Protein AF-0000000076335565 (afdb_homodimer)

Organism: NCBI:txid8663

Structure (mm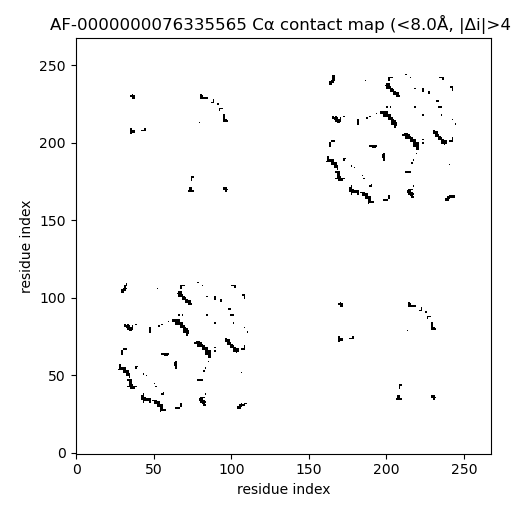CIF, N/CA/C/O backbone):
data_AF-0000000076335565-model_v1
#
loop_
_entity.id
_entity.type
_entity.pdbx_description
1 polymer 'Ly6/PLAUR domain-containing protein 1-like'
#
loop_
_atom_site.group_PDB
_atom_site.id
_atom_site.type_symbol
_atom_site.label_atom_id
_atom_site.label_alt_id
_atom_site.label_comp_id
_atom_site.label_asym_id
_atom_site.label_entity_id
_atom_site.label_seq_id
_atom_site.pdbx_PDB_ins_code
_atom_site.Cartn_x
_atom_site.Cartn_y
_atom_site.Cartn_z
_atom_site.occupancy
_atom_site.B_iso_or_equiv
_atom_site.auth_seq_id
_atom_site.auth_comp_id
_atom_site.auth_asym_id
_atom_site.auth_atom_id
_atom_site.pdbx_PDB_model_num
ATOM 1 N N . MET A 1 1 ? 39.094 -92.75 -13.547 1 29.33 1 MET A N 1
ATOM 2 C CA . MET A 1 1 ? 38.969 -91.438 -14.188 1 29.33 1 MET A CA 1
ATOM 3 C C . MET A 1 1 ? 38 -90.5 -13.422 1 29.33 1 MET A C 1
ATOM 5 O O . MET A 1 1 ? 36.938 -91 -12.969 1 29.33 1 MET A O 1
ATOM 9 N N . ALA A 1 2 ? 38.562 -89.375 -12.836 1 36.38 2 ALA A N 1
ATOM 10 C CA . ALA A 1 2 ? 38.375 -88.312 -11.836 1 36.38 2 ALA A CA 1
ATOM 11 C C . ALA A 1 2 ? 37.375 -87.312 -12.305 1 36.38 2 ALA A C 1
ATOM 13 O O . ALA A 1 2 ? 37.312 -86.188 -11.734 1 36.38 2 ALA A O 1
ATOM 14 N N . GLY A 1 3 ? 36.344 -87.688 -12.992 1 32.81 3 GLY A N 1
ATOM 15 C CA . GLY A 1 3 ? 35.656 -86.562 -13.602 1 32.81 3 GLY A CA 1
ATOM 16 C C . GLY A 1 3 ? 35.094 -85.562 -12.578 1 32.81 3 GLY A C 1
ATOM 17 O O . GLY A 1 3 ? 34.469 -85.938 -11.602 1 32.81 3 GLY A O 1
ATOM 18 N N . LEU A 1 4 ? 35.75 -84.375 -12.484 1 38.28 4 LEU A N 1
ATOM 19 C CA . LEU A 1 4 ? 35.625 -83.125 -11.695 1 38.28 4 LEU A CA 1
ATOM 20 C C . LEU A 1 4 ? 34.281 -82.5 -11.875 1 38.28 4 LEU A C 1
ATOM 22 O O . LEU A 1 4 ? 33.75 -82.438 -12.992 1 38.28 4 LEU A O 1
ATOM 26 N N . GLY A 1 5 ? 33.344 -82.438 -10.82 1 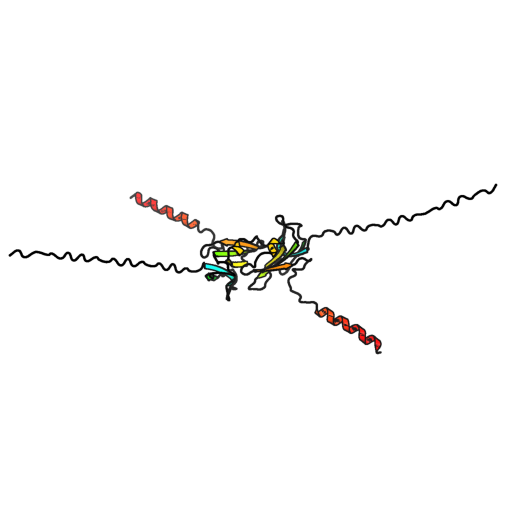33.94 5 GLY A N 1
ATOM 27 C CA . GLY A 1 5 ? 32.031 -81.938 -10.445 1 33.94 5 GLY A CA 1
ATOM 28 C C . GLY A 1 5 ? 31.906 -80.438 -10.508 1 33.94 5 GLY A C 1
ATOM 29 O O . GLY A 1 5 ? 32.188 -79.75 -9.516 1 33.94 5 GLY A O 1
ATOM 30 N N . VAL A 1 6 ? 32.375 -79.688 -11.586 1 36.19 6 VAL A N 1
ATOM 31 C CA . VAL A 1 6 ? 32.375 -78.25 -11.461 1 36.19 6 VAL A CA 1
ATOM 32 C C . VAL A 1 6 ? 30.969 -77.688 -11.312 1 36.19 6 VAL A C 1
ATOM 34 O O . VAL A 1 6 ? 30.156 -77.812 -12.242 1 36.19 6 VAL A O 1
ATOM 37 N N . THR A 1 7 ? 30.266 -77.812 -10.188 1 40.75 7 THR A N 1
ATOM 38 C CA . THR A 1 7 ? 28.938 -77.25 -9.953 1 40.75 7 THR A CA 1
ATOM 39 C C . THR A 1 7 ? 28.953 -75.75 -10.094 1 40.75 7 THR A C 1
ATOM 41 O O . THR A 1 7 ? 29.766 -75.062 -9.461 1 40.75 7 THR A O 1
ATOM 44 N N . GLY A 1 8 ? 28.797 -75.188 -11.328 1 34.78 8 GLY A N 1
ATOM 45 C CA . GLY A 1 8 ? 28.719 -73.75 -11.656 1 34.78 8 GLY A CA 1
ATOM 46 C C . GLY A 1 8 ? 27.641 -73 -10.883 1 34.78 8 GLY A C 1
ATOM 47 O O . GLY A 1 8 ? 26.516 -73.5 -10.75 1 34.78 8 GLY A O 1
ATOM 48 N N . PHE A 1 9 ? 27.938 -72.25 -9.742 1 38.25 9 PHE A N 1
ATOM 49 C CA . PHE A 1 9 ? 27.156 -71.375 -8.883 1 38.25 9 PHE A CA 1
ATOM 50 C C . PHE A 1 9 ? 26.5 -70.25 -9.703 1 38.25 9 PHE A C 1
ATOM 52 O O . PHE A 1 9 ? 27.188 -69.438 -10.312 1 38.25 9 PHE A O 1
ATOM 59 N N . ALA A 1 10 ? 25.391 -70.5 -10.469 1 40.72 10 ALA A N 1
ATOM 60 C CA . ALA A 1 10 ? 24.641 -69.438 -11.141 1 40.72 10 ALA A CA 1
ATOM 61 C C . ALA A 1 10 ? 24.141 -68.375 -10.141 1 40.72 10 ALA A C 1
ATOM 63 O O . ALA A 1 10 ? 23.281 -68.688 -9.305 1 40.72 10 ALA A O 1
ATOM 64 N N . ALA A 1 11 ? 25 -67.562 -9.484 1 44.75 11 ALA A N 1
ATOM 65 C CA . ALA A 1 11 ? 24.562 -66.438 -8.648 1 44.75 11 ALA A CA 1
ATOM 66 C C . ALA A 1 11 ? 23.641 -65.5 -9.422 1 44.75 11 ALA A C 1
ATOM 68 O O . ALA A 1 11 ? 24.062 -64.875 -10.414 1 44.75 11 ALA A O 1
ATOM 69 N N . GLY A 1 12 ? 22.422 -65.875 -9.781 1 44.91 12 GLY A N 1
ATOM 70 C CA . GLY A 1 12 ? 21.469 -64.938 -10.344 1 44.91 12 GLY A CA 1
ATOM 71 C C . GLY A 1 12 ? 21.359 -63.656 -9.539 1 44.91 12 GLY A C 1
ATOM 72 O O . GLY A 1 12 ? 20.922 -63.656 -8.391 1 44.91 12 GLY A O 1
ATOM 73 N N . GLY A 1 13 ? 22.453 -62.812 -9.523 1 40.75 13 GLY A N 1
ATOM 74 C CA . GLY A 1 13 ? 22.312 -61.5 -8.883 1 40.75 13 GLY A CA 1
ATOM 75 C C . GLY A 1 13 ? 21.109 -60.719 -9.367 1 40.75 13 GLY A C 1
ATOM 76 O O . GLY A 1 13 ? 20.938 -60.531 -10.57 1 40.75 13 GLY A O 1
ATOM 77 N N . THR A 1 14 ? 19.891 -60.969 -8.828 1 51.44 14 THR A N 1
ATOM 78 C CA . THR A 1 14 ? 18.766 -60.062 -9.039 1 51.44 14 THR A CA 1
ATOM 79 C C . THR A 1 14 ? 19.188 -58.594 -8.836 1 51.44 14 THR A C 1
ATOM 81 O O . THR A 1 14 ? 19.641 -58.219 -7.754 1 51.44 14 THR A O 1
ATOM 84 N N . LEU A 1 15 ? 19.875 -58.031 -9.852 1 48.69 15 LEU A N 1
ATOM 85 C CA . LEU A 1 15 ? 20.016 -56.594 -9.875 1 48.69 15 LEU A CA 1
ATOM 86 C C . LEU A 1 15 ? 18.688 -55.906 -9.57 1 48.69 15 LEU A C 1
ATOM 88 O O . LEU A 1 15 ? 17.734 -56.031 -10.328 1 48.69 15 LEU A O 1
ATOM 92 N N . ARG A 1 16 ? 18.328 -55.844 -8.266 1 49.41 16 ARG A N 1
ATOM 93 C CA . ARG A 1 16 ? 17.25 -54.938 -7.867 1 49.41 16 ARG A CA 1
ATOM 94 C C . ARG A 1 16 ? 17.438 -53.562 -8.453 1 49.41 16 ARG A C 1
ATOM 96 O O . ARG A 1 16 ? 18.453 -52.906 -8.164 1 49.41 16 ARG A O 1
ATOM 103 N N . LEU A 1 17 ? 17.031 -53.406 -9.734 1 49.5 17 LEU A N 1
ATOM 104 C CA . LEU A 1 17 ? 16.891 -52.031 -10.227 1 49.5 17 LEU A CA 1
ATOM 105 C C . LEU A 1 17 ? 16.188 -51.156 -9.203 1 49.5 17 LEU A C 1
ATOM 107 O O . LEU A 1 17 ? 15.047 -51.438 -8.82 1 49.5 17 LEU A O 1
ATOM 111 N N . LEU A 1 18 ? 16.891 -50.688 -8.195 1 47.44 18 LEU A N 1
ATOM 112 C CA . LEU A 1 18 ? 16.359 -49.562 -7.414 1 47.44 18 LEU A CA 1
ATOM 113 C C . LEU A 1 18 ? 15.797 -48.5 -8.328 1 47.44 18 LEU A C 1
ATOM 115 O O . LEU A 1 18 ? 16.516 -47.938 -9.164 1 47.44 18 LEU A O 1
ATOM 119 N N . THR A 1 19 ? 14.562 -48.656 -8.883 1 50.75 19 THR A N 1
ATOM 120 C CA . THR A 1 19 ? 13.859 -47.531 -9.469 1 50.75 19 THR A CA 1
ATOM 121 C C . THR A 1 19 ? 14 -46.281 -8.586 1 50.75 19 THR A C 1
ATOM 123 O O . THR A 1 19 ? 13.523 -46.281 -7.449 1 50.75 19 THR A O 1
ATOM 126 N N . GLY A 1 20 ? 15.141 -45.656 -8.539 1 48.94 20 GLY A N 1
ATOM 127 C CA . GLY A 1 20 ? 15.164 -44.312 -8.008 1 48.94 20 GLY A CA 1
ATOM 128 C C . GLY A 1 20 ? 13.969 -43.469 -8.438 1 48.94 20 GLY A C 1
ATOM 129 O O . GLY A 1 20 ? 13.82 -43.156 -9.617 1 48.94 20 GLY A O 1
ATOM 130 N N . SER A 1 21 ? 12.773 -43.625 -7.918 1 49.88 21 SER A N 1
ATOM 131 C CA . SER A 1 21 ? 11.719 -42.656 -8.109 1 49.88 21 SER A CA 1
ATOM 132 C C . SER A 1 21 ? 12.258 -41.219 -7.961 1 49.88 21 SER A C 1
ATOM 134 O O . SER A 1 21 ? 12.68 -40.812 -6.871 1 49.88 21 SER A O 1
ATOM 136 N N . PHE A 1 22 ? 13.055 -40.719 -8.938 1 46.41 22 PHE A N 1
ATOM 137 C CA . PHE A 1 22 ? 13.281 -39.281 -8.961 1 46.41 22 PHE A CA 1
ATOM 138 C C . PHE A 1 22 ? 11.992 -38.531 -8.695 1 46.41 22 PHE A C 1
ATOM 140 O O . PHE A 1 22 ? 11.07 -38.562 -9.516 1 46.41 22 PHE A O 1
ATOM 147 N N . LEU A 1 23 ? 11.477 -38.562 -7.438 1 49.91 23 LEU A N 1
ATOM 148 C CA . LEU A 1 23 ? 10.469 -37.562 -7.094 1 49.91 23 LEU A CA 1
ATOM 149 C C . LEU A 1 23 ? 10.797 -36.219 -7.75 1 49.91 23 LEU A C 1
ATOM 151 O O . LEU A 1 23 ? 11.758 -35.562 -7.359 1 49.91 23 LEU A O 1
ATOM 155 N N . LEU A 1 24 ? 10.766 -36.156 -9.047 1 46.56 24 LEU A N 1
ATOM 156 C CA . LEU A 1 24 ? 10.734 -34.812 -9.625 1 46.56 24 LEU A CA 1
ATOM 157 C C . LEU A 1 24 ? 9.914 -33.875 -8.758 1 46.56 24 LEU A C 1
ATOM 159 O O . LEU A 1 24 ? 8.695 -34 -8.68 1 46.56 24 LEU A O 1
ATOM 163 N N . ALA A 1 25 ? 10.383 -33.594 -7.523 1 47.69 25 ALA A N 1
ATOM 164 C CA . ALA A 1 25 ? 9.812 -32.375 -6.91 1 47.69 25 ALA A CA 1
ATOM 165 C C . ALA A 1 25 ? 9.477 -31.328 -7.969 1 47.69 25 ALA A C 1
ATOM 167 O O . ALA A 1 25 ? 10.375 -30.797 -8.617 1 47.69 25 ALA A O 1
ATOM 168 N N . THR A 1 26 ? 8.516 -31.516 -8.75 1 50.06 26 THR A N 1
ATOM 169 C CA . THR A 1 26 ? 8 -30.422 -9.578 1 50.06 26 THR A CA 1
ATOM 170 C C . THR A 1 26 ? 8.109 -29.094 -8.859 1 50.06 26 THR A C 1
ATOM 172 O O . THR A 1 26 ? 7.586 -28.922 -7.75 1 50.06 26 THR A O 1
ATOM 175 N N . THR A 1 27 ? 9.258 -28.516 -8.789 1 56.91 27 THR A N 1
ATOM 176 C CA . THR A 1 27 ? 9.555 -27.188 -8.258 1 56.91 27 THR A CA 1
ATOM 177 C C . THR A 1 27 ? 8.391 -26.234 -8.516 1 56.91 27 THR A C 1
ATOM 179 O O . THR A 1 27 ? 8.344 -25.562 -9.555 1 56.91 27 THR A O 1
ATOM 182 N N . SER A 1 28 ? 7.152 -26.594 -8.18 1 75 28 SER A N 1
ATOM 183 C CA . SER A 1 28 ? 6 -25.75 -8.43 1 75 28 SER A CA 1
ATOM 184 C C . SER A 1 28 ? 6.129 -24.406 -7.695 1 75 28 SER A C 1
ATOM 186 O O . SER A 1 28 ? 6.66 -24.359 -6.586 1 75 28 SER A O 1
ATOM 188 N N . GLY A 1 29 ? 6.234 -23.203 -8.367 1 88.69 29 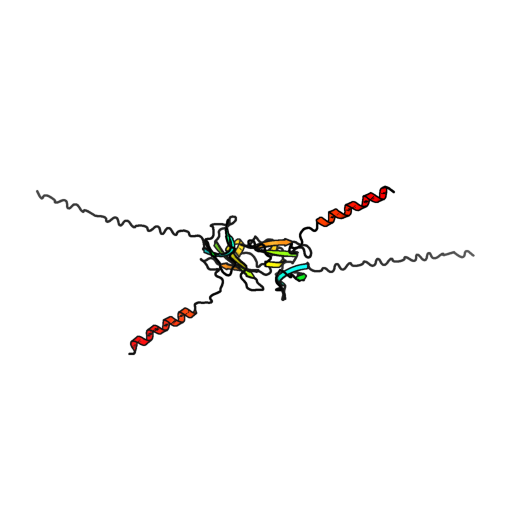GLY A N 1
ATOM 189 C CA . GLY A 1 29 ? 6.277 -21.875 -7.781 1 88.69 29 GLY A CA 1
ATOM 190 C C . GLY A 1 29 ? 5.289 -21.688 -6.641 1 88.69 29 GLY A C 1
ATOM 191 O O . GLY A 1 29 ? 4.316 -22.438 -6.531 1 88.69 29 GLY A O 1
ATOM 192 N N . LEU A 1 30 ? 5.641 -20.953 -5.703 1 94.75 30 LEU A N 1
ATOM 193 C CA . LEU A 1 30 ? 4.77 -20.609 -4.586 1 94.75 30 LEU A CA 1
ATOM 194 C C . LEU A 1 30 ? 3.389 -20.188 -5.086 1 94.75 30 LEU A C 1
ATOM 196 O O . LEU A 1 30 ? 3.275 -19.453 -6.066 1 94.75 30 LEU A O 1
ATOM 200 N N . GLN A 1 31 ? 2.34 -20.781 -4.418 1 96.38 31 GLN A N 1
ATOM 201 C CA . GLN A 1 31 ? 0.979 -20.375 -4.762 1 96.38 31 GLN A CA 1
ATOM 202 C C . GLN A 1 31 ? 0.424 -19.391 -3.744 1 96.38 31 GLN A C 1
ATOM 204 O O . GLN A 1 31 ? 0.562 -19.578 -2.535 1 96.38 31 GLN A O 1
ATOM 209 N N . CYS A 1 32 ? -0.203 -18.344 -4.211 1 96.56 32 CYS A N 1
ATOM 210 C CA . CYS A 1 32 ? -0.781 -17.312 -3.354 1 96.56 32 CYS A CA 1
ATOM 211 C C . CYS A 1 32 ? -2.18 -16.938 -3.824 1 96.56 32 CYS A C 1
ATOM 213 O O . CYS A 1 32 ? -2.484 -17.016 -5.016 1 96.56 32 CYS A O 1
ATOM 215 N N . TYR A 1 33 ? -3.037 -16.547 -2.889 1 96.19 33 TYR A N 1
ATOM 216 C CA . TYR A 1 33 ? -4.258 -15.844 -3.258 1 96.19 33 TYR A CA 1
ATOM 217 C C . TYR A 1 33 ? -3.943 -14.461 -3.811 1 96.19 33 TYR A C 1
ATOM 219 O O . TYR A 1 33 ? -3.16 -13.711 -3.219 1 96.19 33 TYR A O 1
ATOM 227 N N . SER A 1 34 ? -4.543 -14.172 -4.957 1 96.38 34 SER A N 1
ATOM 228 C CA . SER A 1 34 ? -4.246 -12.898 -5.598 1 96.38 34 SER A CA 1
ATOM 229 C C . SER A 1 34 ? -5.527 -12.141 -5.945 1 96.38 34 SER A C 1
ATOM 231 O O . SER A 1 34 ? -6.516 -12.75 -6.371 1 96.38 34 SER A O 1
ATOM 233 N N . CYS A 1 35 ? -5.523 -10.844 -5.66 1 96 35 CYS A N 1
ATOM 234 C CA . CYS A 1 35 ? -6.609 -9.945 -6.043 1 96 35 CYS A CA 1
ATOM 235 C C . CYS A 1 35 ? -6.09 -8.531 -6.262 1 96 35 CYS A C 1
ATOM 237 O O . CYS A 1 35 ? -5.184 -8.078 -5.555 1 96 35 CYS A O 1
ATOM 239 N N . ASN A 1 36 ? -6.605 -7.879 -7.254 1 96.19 36 ASN A N 1
ATOM 240 C CA . ASN A 1 36 ? -6.258 -6.5 -7.582 1 96.19 36 ASN A CA 1
ATOM 241 C C . ASN A 1 36 ? -4.75 -6.32 -7.73 1 96.19 36 ASN A C 1
ATOM 243 O O . ASN A 1 36 ? -4.172 -5.387 -7.176 1 96.19 36 ASN A O 1
ATOM 247 N N . VAL A 1 37 ? -4.086 -7.301 -8.453 1 96.88 37 VAL A N 1
ATOM 248 C CA . VAL A 1 37 ? -2.641 -7.27 -8.648 1 96.88 37 VAL A CA 1
ATOM 249 C C . VAL A 1 37 ? -2.305 -7.598 -10.102 1 96.88 37 VAL A C 1
ATOM 251 O O . VAL A 1 37 ? -3.127 -8.164 -10.82 1 96.88 37 VAL A O 1
ATOM 254 N N . ILE A 1 38 ? -1.144 -7.195 -10.398 1 91.81 38 ILE A N 1
ATOM 255 C CA . ILE A 1 38 ? -0.606 -7.535 -11.711 1 91.81 38 ILE A CA 1
ATOM 256 C C . ILE A 1 38 ? 0.434 -8.641 -11.57 1 91.81 38 ILE A C 1
ATOM 258 O O . ILE A 1 38 ? 1.386 -8.516 -10.797 1 91.81 38 ILE A O 1
ATOM 262 N N . VAL A 1 39 ? 0.26 -9.711 -12.25 1 89.31 39 VAL A N 1
ATOM 263 C CA . VAL A 1 39 ? 1.189 -10.836 -12.25 1 89.31 39 VAL A CA 1
ATOM 264 C C . VAL A 1 39 ? 1.745 -11.039 -13.664 1 89.31 39 VAL A C 1
ATOM 266 O O . VAL A 1 39 ? 1.061 -11.578 -14.531 1 89.31 39 VAL A O 1
ATOM 269 N N . GLY A 1 40 ? 2.967 -10.578 -13.844 1 82.94 40 GLY A N 1
ATOM 270 C CA . GLY A 1 40 ? 3.49 -10.602 -15.203 1 82.94 40 GLY A CA 1
ATOM 271 C C . GLY A 1 40 ? 2.711 -9.719 -16.156 1 82.94 40 GLY A C 1
ATOM 272 O O . GLY A 1 40 ? 2.57 -8.516 -15.922 1 82.94 40 GLY A O 1
ATOM 273 N N . SER A 1 41 ? 2.084 -10.406 -17.172 1 85.12 41 SER A N 1
ATOM 274 C CA . SER A 1 41 ? 1.296 -9.672 -18.156 1 85.12 41 SER A CA 1
ATOM 275 C C . SER A 1 41 ? -0.195 -9.766 -17.844 1 85.12 41 SER A C 1
ATOM 277 O O . SER A 1 41 ? -1.015 -9.148 -18.531 1 85.12 41 SER A O 1
ATOM 279 N N . ARG A 1 42 ? -0.475 -10.477 -16.828 1 88.75 42 ARG A N 1
ATOM 280 C CA . ARG A 1 42 ? -1.874 -10.719 -16.484 1 88.75 42 ARG A CA 1
ATOM 281 C C . ARG A 1 42 ? -2.314 -9.852 -15.312 1 88.75 42 ARG A C 1
ATOM 283 O O . ARG A 1 42 ? -1.562 -9.672 -14.352 1 88.75 42 ARG A O 1
ATOM 290 N N . SER A 1 43 ? -3.541 -9.266 -15.414 1 92.69 43 SER A N 1
ATOM 291 C CA . SER A 1 43 ? -4.148 -8.516 -14.312 1 92.69 43 SER A CA 1
ATOM 292 C C . SER A 1 43 ? -5.273 -9.312 -13.664 1 92.69 43 SER A C 1
ATOM 294 O O . SER A 1 43 ? -6.152 -9.836 -14.352 1 92.69 43 SER A O 1
ATOM 296 N N . VAL A 1 44 ? -5.133 -9.477 -12.406 1 92.69 44 VAL A N 1
ATOM 297 C CA . VAL A 1 44 ? -6.207 -10.07 -11.617 1 92.69 44 VAL A CA 1
ATOM 298 C C . VAL A 1 44 ? -7.074 -8.969 -11.016 1 92.69 44 VAL A C 1
ATOM 300 O O . VAL A 1 44 ? -6.668 -8.297 -10.07 1 92.69 44 VAL A O 1
ATOM 303 N N . ASN A 1 45 ? -8.266 -8.75 -11.516 1 88.44 45 ASN A N 1
ATOM 304 C CA . ASN A 1 45 ? -9.086 -7.609 -11.117 1 88.44 45 ASN A CA 1
ATOM 305 C C . ASN A 1 45 ? -10.508 -8.039 -10.773 1 88.44 45 ASN A C 1
ATOM 307 O O . ASN A 1 45 ? -11.461 -7.305 -11.039 1 88.44 45 ASN A O 1
ATOM 311 N N . THR A 1 46 ? -10.656 -9.219 -10.273 1 86.94 46 THR A N 1
ATOM 312 C CA . THR A 1 46 ? -11.977 -9.734 -9.945 1 86.94 46 THR A CA 1
ATOM 313 C C . THR A 1 46 ? -12.414 -9.258 -8.562 1 86.94 46 THR A C 1
ATOM 315 O O . THR A 1 46 ? -13.484 -9.633 -8.086 1 86.94 46 THR A O 1
ATOM 318 N N . GLY A 1 47 ? -11.75 -8.328 -7.938 1 90 47 GLY A N 1
ATOM 319 C CA . GLY A 1 47 ? -12.039 -7.938 -6.57 1 90 47 GLY A CA 1
ATOM 320 C C . GLY A 1 47 ? -11.508 -8.922 -5.543 1 90 47 GLY A C 1
ATOM 321 O O . GLY A 1 47 ? -11.234 -10.078 -5.867 1 90 47 GLY A O 1
ATOM 322 N N . CYS A 1 48 ? -11.445 -8.438 -4.32 1 94.25 48 CYS A N 1
ATOM 323 C CA . CYS A 1 48 ? -10.781 -9.258 -3.316 1 94.25 48 CYS A CA 1
ATOM 324 C C . CYS A 1 48 ? -11.781 -10.133 -2.574 1 94.25 48 CYS A C 1
ATOM 326 O O . CYS A 1 48 ? -11.398 -10.953 -1.738 1 94.25 48 CYS A O 1
ATOM 328 N N . SER A 1 49 ? -13.023 -10.016 -2.908 1 92.25 49 SER A N 1
ATOM 329 C CA . SER A 1 49 ? -14.023 -10.945 -2.385 1 92.25 49 SER A CA 1
ATOM 330 C C . SER A 1 49 ? -13.953 -12.289 -3.09 1 92.25 49 SER A C 1
ATOM 332 O O . SER A 1 49 ? -14.469 -13.289 -2.586 1 92.25 49 SER A O 1
ATOM 334 N N . SER A 1 50 ? -13.391 -12.336 -4.312 1 92.19 50 SER A N 1
ATOM 335 C CA . SER A 1 50 ? -13.195 -13.555 -5.09 1 92.19 50 SER A CA 1
ATOM 336 C C . SER A 1 50 ? -11.758 -13.672 -5.586 1 92.19 50 SER A C 1
ATOM 338 O O . SER A 1 50 ? -11.508 -13.609 -6.789 1 92.19 50 SER A O 1
ATOM 340 N N . PRO A 1 51 ? -10.93 -14 -4.707 1 94.38 51 PRO A N 1
ATOM 341 C CA . PRO A 1 51 ? -9.523 -14.07 -5.109 1 94.38 51 PRO A CA 1
ATOM 342 C C . PRO A 1 51 ? -9.227 -15.266 -6.004 1 94.38 51 PRO A C 1
ATOM 344 O O . PRO A 1 51 ? -9.961 -16.266 -5.973 1 94.38 51 PRO A O 1
ATOM 347 N N . GLU A 1 52 ? -8.234 -15.156 -6.746 1 94.94 52 GLU A N 1
ATOM 348 C CA . GLU A 1 52 ? -7.742 -16.234 -7.598 1 94.94 52 GLU A CA 1
ATOM 349 C C . GLU A 1 52 ? -6.445 -16.812 -7.043 1 94.94 52 GLU A C 1
ATOM 351 O O . GLU A 1 52 ? -5.625 -16.094 -6.469 1 94.94 52 GLU A O 1
ATOM 356 N N . VAL A 1 53 ? -6.316 -18.094 -7.262 1 94.56 53 VAL A N 1
ATOM 357 C CA . VAL A 1 53 ? -5.051 -18.719 -6.895 1 94.56 53 VAL A CA 1
ATOM 358 C C . VAL A 1 53 ? -4.051 -18.578 -8.039 1 94.56 53 VAL A C 1
ATOM 360 O O . VAL A 1 53 ? -4.344 -18.969 -9.18 1 94.56 53 VAL A O 1
ATOM 363 N N . VAL A 1 54 ? -2.924 -18.047 -7.742 1 95.5 54 VAL A N 1
ATOM 364 C CA . VAL A 1 54 ? -1.902 -17.812 -8.758 1 95.5 54 VAL A CA 1
ATOM 365 C C . VAL A 1 54 ? -0.598 -18.484 -8.344 1 95.5 54 VAL A C 1
ATOM 367 O O . VAL A 1 54 ? -0.227 -18.469 -7.168 1 95.5 54 VAL A O 1
ATOM 370 N N . THR A 1 55 ? 0.023 -19.125 -9.281 1 95.31 55 THR A N 1
ATOM 371 C CA . THR A 1 55 ? 1.394 -19.578 -9.086 1 95.31 55 THR A CA 1
ATOM 372 C C . THR A 1 55 ? 2.387 -18.453 -9.367 1 95.31 55 THR A C 1
ATOM 374 O O . THR A 1 55 ? 2.438 -17.922 -10.484 1 95.31 55 THR A O 1
ATOM 377 N N . CYS A 1 56 ? 3.197 -18.094 -8.383 1 95.25 56 CYS A N 1
ATOM 378 C CA . CYS A 1 56 ? 4.109 -16.969 -8.5 1 95.25 56 CYS A CA 1
ATOM 379 C C . CYS A 1 56 ? 5.223 -17.266 -9.492 1 95.25 56 CYS A C 1
ATOM 381 O O . CYS A 1 56 ? 5.773 -18.359 -9.508 1 95.25 56 CYS A O 1
ATOM 383 N N . PRO A 1 57 ? 5.465 -16.312 -10.391 1 93.81 57 PRO A N 1
ATOM 384 C CA . PRO A 1 57 ? 6.66 -16.469 -11.227 1 93.81 57 PRO A CA 1
ATOM 385 C C . PRO A 1 57 ? 7.938 -16.625 -10.406 1 93.81 57 PRO A C 1
ATOM 387 O O . PRO A 1 57 ? 7.934 -16.391 -9.195 1 93.81 57 PRO A O 1
ATOM 390 N N . HIS A 1 58 ? 8.922 -17.031 -11.016 1 91.31 58 HIS A N 1
ATOM 391 C CA . HIS A 1 58 ? 10.172 -17.359 -10.336 1 91.31 58 HIS A CA 1
ATOM 392 C C . HIS A 1 58 ? 10.773 -16.125 -9.68 1 91.31 58 HIS A C 1
ATOM 394 O O . HIS A 1 58 ? 11.273 -16.188 -8.555 1 91.31 58 HIS A O 1
ATOM 400 N N . SER A 1 59 ? 10.758 -14.977 -10.383 1 90.12 59 SER A N 1
ATOM 401 C CA . SER A 1 59 ? 11.398 -13.781 -9.859 1 90.12 59 SER A CA 1
ATOM 402 C C . SER A 1 59 ? 10.68 -12.516 -10.312 1 90.12 59 SER A C 1
ATOM 404 O O . SER A 1 59 ? 9.812 -12.57 -11.18 1 90.12 59 SER A O 1
ATOM 406 N N . HIS A 1 60 ? 10.977 -11.461 -9.617 1 89.12 60 HIS A N 1
ATOM 407 C CA . HIS A 1 60 ? 10.516 -10.109 -9.922 1 89.12 60 HIS A CA 1
ATOM 408 C C . HIS A 1 60 ? 11.648 -9.102 -9.781 1 89.12 60 HIS A C 1
ATOM 410 O O . HIS A 1 60 ? 12.219 -8.945 -8.695 1 89.12 60 HIS A O 1
ATOM 416 N N . GLN A 1 61 ? 11.945 -8.422 -10.883 1 87.81 61 GLN A N 1
ATOM 417 C CA . GLN A 1 61 ? 12.984 -7.395 -10.906 1 87.81 61 GLN A CA 1
ATOM 418 C C . GLN A 1 61 ? 14.258 -7.891 -10.227 1 87.81 61 GLN A C 1
ATOM 420 O O . GLN A 1 61 ? 14.852 -7.18 -9.406 1 87.81 61 GLN A O 1
ATOM 425 N N . GLY A 1 62 ? 14.625 -9.195 -10.438 1 88.88 62 GLY A N 1
ATOM 426 C CA . GLY A 1 62 ? 15.891 -9.742 -9.977 1 88.88 62 GLY A CA 1
ATOM 427 C C . GLY A 1 62 ? 15.805 -10.375 -8.602 1 88.88 62 GLY A C 1
ATOM 428 O O . GLY A 1 62 ? 16.781 -10.93 -8.102 1 88.88 62 GLY A O 1
ATOM 429 N N . PHE A 1 63 ? 14.609 -10.312 -7.953 1 90.88 63 PHE A N 1
ATOM 430 C CA . PHE A 1 63 ? 14.438 -10.898 -6.629 1 90.88 63 PHE A CA 1
ATOM 431 C C . PHE A 1 63 ? 13.484 -12.086 -6.684 1 90.88 63 PHE A C 1
ATOM 433 O O . PHE A 1 63 ? 12.484 -12.055 -7.406 1 90.88 63 PHE A O 1
ATOM 440 N N . LYS A 1 64 ? 13.695 -13.078 -5.969 1 91.62 64 LYS A N 1
ATOM 441 C CA . LYS A 1 64 ? 12.883 -14.289 -5.984 1 91.62 64 LYS A CA 1
ATOM 442 C C . LYS A 1 64 ? 11.555 -14.07 -5.281 1 91.62 64 LYS A C 1
ATOM 444 O O . LYS A 1 64 ? 11.5 -13.43 -4.23 1 91.62 64 LYS A O 1
ATOM 449 N N . HIS A 1 65 ? 10.562 -14.586 -5.879 1 93.69 65 HIS A N 1
ATOM 450 C CA . HIS A 1 65 ? 9.258 -14.633 -5.23 1 93.69 65 HIS A CA 1
ATOM 451 C C . HIS A 1 65 ? 9.195 -15.742 -4.188 1 93.69 65 HIS A C 1
ATOM 453 O O . HIS A 1 65 ? 9.039 -16.922 -4.535 1 93.69 65 HIS A O 1
ATOM 459 N N . ARG A 1 66 ? 9.242 -15.297 -2.881 1 94.75 66 ARG A N 1
ATOM 460 C CA . ARG A 1 66 ? 9.281 -16.297 -1.816 1 94.75 66 ARG A CA 1
ATOM 461 C C . ARG A 1 66 ? 8.18 -16.047 -0.791 1 94.75 66 ARG A C 1
ATOM 463 O O . ARG A 1 66 ? 8.078 -16.766 0.208 1 94.75 66 ARG A O 1
ATOM 470 N N . PHE A 1 67 ? 7.359 -15.086 -1.08 1 96.38 67 PHE A N 1
ATOM 471 C CA . PHE A 1 67 ? 6.363 -14.711 -0.084 1 96.38 67 PHE A CA 1
ATOM 472 C C . PHE A 1 67 ? 5.012 -14.445 -0.74 1 96.38 67 PHE A C 1
ATOM 474 O O . PHE A 1 67 ? 4.945 -14.141 -1.935 1 96.38 67 PHE A O 1
ATOM 481 N N . CYS A 1 68 ? 3.99 -14.633 0.089 1 97.62 68 CYS A N 1
ATOM 482 C CA . CYS A 1 68 ? 2.674 -14.07 -0.204 1 97.62 68 CYS A CA 1
ATOM 483 C C . CYS A 1 68 ? 2.416 -12.82 0.622 1 97.62 68 CYS A C 1
ATOM 485 O O . CYS A 1 68 ? 2.91 -12.695 1.744 1 97.62 68 CYS A O 1
ATOM 487 N N . ILE A 1 69 ? 1.678 -11.992 0.002 1 96.31 69 ILE A N 1
ATOM 488 C CA . ILE A 1 69 ? 1.462 -10.703 0.66 1 96.31 69 ILE A CA 1
ATOM 489 C C . ILE A 1 69 ? -0.026 -10.359 0.646 1 96.31 69 ILE A C 1
ATOM 491 O O . ILE A 1 69 ? -0.741 -10.711 -0.298 1 96.31 69 ILE A O 1
ATOM 495 N N . LYS A 1 70 ? -0.469 -9.773 1.697 1 96 70 LYS A N 1
ATOM 496 C CA . LYS A 1 70 ? -1.783 -9.141 1.767 1 96 70 LYS A CA 1
ATOM 497 C C . LYS A 1 70 ? -1.68 -7.711 2.305 1 96 70 LYS A C 1
ATOM 499 O O . LYS A 1 70 ? -0.929 -7.453 3.246 1 96 70 LYS A O 1
ATOM 504 N N . MET A 1 71 ? -2.373 -6.848 1.688 1 95.81 71 MET A N 1
ATOM 505 C CA . MET A 1 71 ? -2.43 -5.453 2.109 1 95.81 71 MET A CA 1
ATOM 506 C C . MET A 1 71 ? -3.867 -5.023 2.381 1 95.81 71 MET A C 1
ATOM 508 O O . MET A 1 71 ? -4.742 -5.195 1.532 1 95.81 71 MET A O 1
ATOM 512 N N . GLU A 1 72 ? -4.039 -4.512 3.562 1 95.06 72 GLU A N 1
ATOM 513 C CA . GLU A 1 72 ? -5.379 -4.141 4.008 1 95.06 72 GLU A CA 1
ATOM 514 C C . GLU A 1 72 ? -5.43 -2.682 4.453 1 95.06 72 GLU A C 1
ATOM 516 O O . GLU A 1 72 ? -4.41 -2.119 4.871 1 95.06 72 GLU A O 1
ATOM 521 N N . SER A 1 73 ? -6.668 -2.107 4.328 1 95.56 73 SER A N 1
ATOM 522 C CA . SER A 1 73 ? -6.863 -0.767 4.867 1 95.56 73 SER A CA 1
ATOM 523 C C . SER A 1 73 ? -6.703 -0.755 6.387 1 95.56 73 SER A C 1
ATOM 525 O O . SER A 1 73 ? -7.402 -1.484 7.094 1 95.56 73 SER A O 1
ATOM 527 N N . ALA A 1 74 ? -5.82 0.135 6.805 1 94.31 74 ALA A N 1
ATOM 528 C CA . ALA A 1 74 ? -5.582 0.22 8.242 1 94.31 74 ALA A CA 1
ATOM 529 C C . ALA A 1 74 ? -6.809 0.755 8.977 1 94.31 74 ALA A C 1
ATOM 531 O O . ALA A 1 74 ? -7.023 0.446 10.148 1 94.31 74 ALA A O 1
ATOM 532 N N . VAL A 1 75 ? -7.645 1.55 8.219 1 93.81 75 VAL A N 1
ATOM 533 C CA . VAL A 1 75 ? -8.781 2.205 8.859 1 93.81 75 VAL A CA 1
ATOM 534 C C . VAL A 1 75 ? -10.031 1.352 8.688 1 93.81 75 VAL A C 1
ATOM 536 O O . VAL A 1 75 ? -10.836 1.226 9.617 1 93.81 75 VAL A O 1
ATOM 539 N N . LEU A 1 76 ? -10.195 0.697 7.555 1 91.5 76 LEU A N 1
ATOM 540 C CA . LEU A 1 76 ? -11.422 -0.021 7.25 1 91.5 76 LEU A CA 1
ATOM 541 C C . LEU A 1 76 ? -11.266 -1.516 7.508 1 91.5 76 LEU A C 1
ATOM 543 O O . LEU A 1 76 ? -12.25 -2.24 7.633 1 91.5 76 LEU A O 1
ATOM 547 N N . GLY A 1 77 ? -10.078 -2.033 7.477 1 92.06 77 GLY A N 1
ATOM 548 C CA . GLY A 1 77 ? -9.812 -3.447 7.688 1 92.06 77 GLY A CA 1
ATOM 549 C C . GLY A 1 77 ? -10.141 -4.301 6.473 1 92.06 77 GLY A C 1
ATOM 550 O O . GLY A 1 77 ? -10.219 -5.527 6.574 1 92.06 77 GLY A O 1
ATOM 551 N N . VAL A 1 78 ? -10.375 -3.662 5.391 1 92.81 78 VAL A N 1
ATOM 552 C CA . VAL A 1 78 ? -10.734 -4.398 4.184 1 92.81 78 VAL A CA 1
ATOM 553 C C . VAL A 1 78 ? -9.469 -4.719 3.379 1 92.81 78 VAL A C 1
ATOM 555 O O . VAL A 1 78 ? -8.523 -3.928 3.361 1 92.81 78 VAL A O 1
ATOM 558 N N . LEU A 1 79 ? -9.539 -5.832 2.723 1 95.56 79 LEU A N 1
ATOM 559 C CA . LEU A 1 79 ? -8.438 -6.242 1.857 1 95.56 79 LEU A CA 1
ATOM 560 C C . LEU A 1 79 ? -8.383 -5.379 0.601 1 95.56 79 LEU A C 1
ATOM 562 O O . LEU A 1 79 ? -9.398 -5.203 -0.08 1 95.56 79 LEU A O 1
ATOM 566 N N . LEU A 1 80 ? -7.207 -4.836 0.325 1 94.81 80 LEU A N 1
ATOM 567 C CA . LEU A 1 80 ? -7.039 -3.98 -0.842 1 94.81 80 LEU A CA 1
ATOM 568 C C . LEU A 1 80 ? -6.418 -4.754 -2 1 94.81 80 LEU A C 1
ATOM 570 O O . LEU A 1 80 ? -6.895 -4.676 -3.133 1 94.81 80 LEU A O 1
ATOM 574 N N . THR A 1 81 ? -5.352 -5.402 -1.705 1 96.38 81 THR A N 1
ATOM 575 C CA . THR A 1 81 ? -4.652 -6.215 -2.693 1 96.38 81 THR A CA 1
ATOM 576 C C . THR A 1 81 ? -3.957 -7.398 -2.027 1 96.38 81 THR A C 1
ATOM 578 O O . THR A 1 81 ? -3.697 -7.375 -0.822 1 96.38 81 THR A O 1
ATOM 581 N N . SER A 1 82 ? -3.783 -8.406 -2.791 1 96.88 82 SER A N 1
ATOM 582 C CA . SER A 1 82 ? -3.008 -9.562 -2.354 1 96.88 82 SER A CA 1
ATOM 583 C C . SER A 1 82 ? -2.322 -10.242 -3.531 1 96.88 82 SER A C 1
ATOM 585 O O . SER A 1 82 ? -2.762 -10.109 -4.676 1 96.88 82 SER A O 1
ATOM 587 N N . GLY A 1 83 ? -1.166 -10.914 -3.199 1 96.69 83 GLY A N 1
ATOM 588 C CA . GLY A 1 83 ? -0.455 -11.57 -4.285 1 96.69 83 GLY A CA 1
ATOM 589 C C . GLY A 1 83 ? 0.934 -12.031 -3.895 1 96.69 83 GLY A C 1
ATOM 590 O O . GLY A 1 83 ? 1.176 -12.375 -2.734 1 96.69 83 GLY A O 1
ATOM 591 N N . CYS A 1 84 ? 1.776 -12.133 -4.922 1 96.44 84 CYS A N 1
ATOM 592 C CA . CYS A 1 84 ? 3.152 -12.594 -4.766 1 96.44 84 CYS A CA 1
ATOM 593 C C . CYS A 1 84 ? 4.055 -11.453 -4.297 1 96.44 84 CYS A C 1
ATOM 595 O O . CYS A 1 84 ? 3.82 -10.297 -4.633 1 96.44 84 CYS A O 1
ATOM 597 N N . ALA A 1 85 ? 5.062 -11.828 -3.52 1 96.06 85 ALA A N 1
ATOM 598 C CA . ALA A 1 85 ? 5.949 -10.789 -3.004 1 96.06 85 ALA A CA 1
ATOM 599 C C . ALA A 1 85 ? 7.379 -11.305 -2.877 1 96.06 85 ALA A C 1
ATOM 601 O O . ALA A 1 85 ? 7.605 -12.508 -2.768 1 96.06 85 ALA A O 1
ATOM 602 N N . THR A 1 86 ? 8.258 -10.328 -2.961 1 95 86 THR A N 1
ATOM 603 C CA . THR A 1 86 ? 9.672 -10.594 -2.711 1 95 86 THR A CA 1
ATOM 604 C C . THR A 1 86 ? 10.062 -10.141 -1.305 1 95 86 THR A C 1
ATOM 606 O O . THR A 1 86 ? 9.258 -9.547 -0.589 1 95 86 THR A O 1
ATOM 609 N N . SER A 1 87 ? 11.297 -10.5 -0.909 1 93.75 87 SER A N 1
ATOM 610 C CA . SER A 1 87 ? 11.797 -10.086 0.399 1 93.75 87 SER A CA 1
ATOM 611 C C . SER A 1 87 ? 11.773 -8.562 0.539 1 93.75 87 SER A C 1
ATOM 613 O O . SER A 1 87 ? 11.492 -8.039 1.619 1 93.75 87 SER A O 1
ATOM 615 N N . ARG A 1 88 ? 11.945 -7.789 -0.532 1 92.06 88 ARG A N 1
ATOM 616 C CA . ARG A 1 88 ? 11.953 -6.332 -0.52 1 92.06 88 ARG A CA 1
ATOM 617 C C . ARG A 1 88 ? 10.578 -5.777 -0.155 1 92.06 88 ARG A C 1
ATOM 619 O O . ARG A 1 88 ? 10.477 -4.805 0.594 1 92.06 88 ARG A O 1
ATOM 626 N N . HIS A 1 89 ? 9.578 -6.426 -0.69 1 93.75 89 HIS A N 1
ATOM 627 C CA . HIS A 1 89 ? 8.211 -6.008 -0.39 1 93.75 89 HIS A CA 1
ATOM 628 C C . HIS A 1 89 ? 7.891 -6.207 1.086 1 93.75 89 HIS A C 1
ATOM 630 O O . HIS A 1 89 ? 7.199 -5.387 1.691 1 93.75 89 HIS A O 1
ATOM 636 N N . CYS A 1 90 ? 8.422 -7.285 1.607 1 93.5 90 CYS A N 1
ATOM 637 C CA . CYS A 1 90 ? 8.062 -7.68 2.965 1 93.5 90 CYS A CA 1
ATOM 638 C C . CYS A 1 90 ? 8.906 -6.934 3.99 1 93.5 90 CYS A C 1
ATOM 640 O O . CYS A 1 90 ? 8.555 -6.875 5.168 1 93.5 90 CYS A O 1
ATOM 642 N N . GLN A 1 91 ? 9.977 -6.375 3.574 1 88.75 91 GLN A N 1
ATOM 643 C CA . GLN A 1 91 ? 10.867 -5.656 4.48 1 88.75 91 GLN A CA 1
ATOM 644 C C . GLN A 1 91 ? 10.492 -4.18 4.559 1 88.75 91 GLN A C 1
ATOM 646 O O . GLN A 1 91 ? 11.078 -3.43 5.348 1 88.75 91 GLN A O 1
ATOM 651 N N . GLN A 1 92 ? 9.469 -3.859 3.848 1 82 92 GLN A N 1
ATOM 652 C CA . GLN A 1 92 ? 9.055 -2.459 3.834 1 82 92 GLN A CA 1
ATOM 653 C C . GLN A 1 92 ? 8.32 -2.088 5.121 1 82 92 GLN A C 1
ATOM 655 O O . GLN A 1 92 ? 7.781 -2.959 5.805 1 82 92 GLN A O 1
ATOM 660 N N . GLN A 1 93 ? 8.477 -0.829 5.441 1 77.12 93 GLN A N 1
ATOM 661 C CA . GLN A 1 93 ? 7.719 -0.293 6.566 1 77.12 93 GLN A CA 1
ATOM 662 C C . GLN A 1 93 ? 6.238 -0.161 6.219 1 77.12 93 GLN A C 1
ATOM 664 O O . GLN A 1 93 ? 5.879 -0.081 5.043 1 77.12 93 GLN A O 1
ATOM 669 N N . GLU A 1 94 ? 5.461 -0.062 7.227 1 83.75 94 GLU A N 1
ATOM 670 C CA . GLU A 1 94 ? 4.043 0.219 7.02 1 83.75 94 GLU A CA 1
ATOM 671 C C . GLU A 1 94 ? 3.842 1.549 6.301 1 83.75 94 GLU A C 1
ATOM 673 O O . GLU A 1 94 ? 4.578 2.508 6.539 1 83.75 94 GLU A O 1
ATOM 678 N N . LEU A 1 95 ? 2.893 1.521 5.414 1 93.75 95 LEU A N 1
ATOM 679 C CA . LEU A 1 95 ? 2.537 2.719 4.664 1 93.75 95 LEU A CA 1
ATOM 680 C C . LEU A 1 95 ? 1.317 3.402 5.273 1 93.75 95 LEU A C 1
ATOM 682 O O . LEU A 1 95 ? 0.49 2.748 5.914 1 93.75 95 LEU A O 1
ATOM 686 N N . PRO A 1 96 ? 1.249 4.789 5.18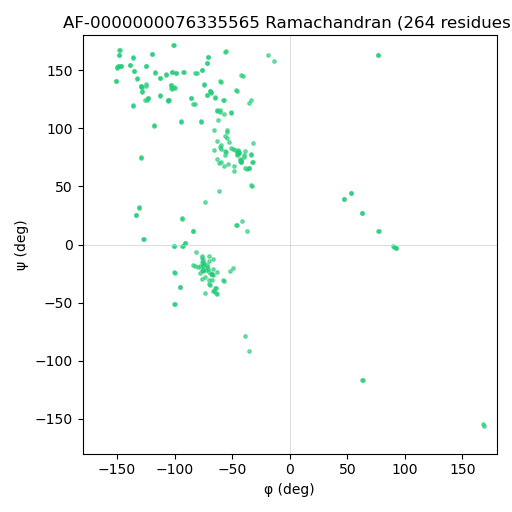8 1 93.81 96 PRO A N 1
ATOM 687 C CA . PRO A 1 96 ? 0.075 5.461 5.746 1 93.81 96 PRO A CA 1
ATOM 688 C C . PRO A 1 96 ? -1.239 4.867 5.246 1 93.81 96 PRO A C 1
ATOM 690 O O . PRO A 1 96 ? -1.51 4.879 4.043 1 93.81 96 PRO A O 1
ATOM 693 N N . GLY A 1 97 ? -1.99 4.254 6.184 1 95.62 97 GLY A N 1
ATOM 694 C CA . GLY A 1 97 ? -3.326 3.764 5.879 1 95.62 97 GLY A CA 1
ATOM 695 C C . GLY A 1 97 ? -3.336 2.334 5.375 1 95.62 97 GLY A C 1
ATOM 696 O O . GLY A 1 97 ? -4.398 1.784 5.074 1 95.62 97 GLY A O 1
ATOM 697 N N . ILE A 1 98 ? -2.117 1.738 5.258 1 95.31 98 ILE A N 1
ATOM 698 C CA . ILE A 1 98 ? -2.053 0.386 4.715 1 95.31 98 ILE A CA 1
ATOM 699 C C . ILE A 1 98 ? -1.247 -0.51 5.652 1 95.31 98 ILE A C 1
ATOM 701 O O . ILE A 1 98 ? -0.143 -0.151 6.066 1 95.31 98 ILE A O 1
ATOM 705 N N . ARG A 1 99 ? -1.837 -1.675 5.922 1 94.19 99 ARG A N 1
ATOM 706 C CA . ARG A 1 99 ? -1.149 -2.719 6.676 1 94.19 99 ARG A CA 1
ATOM 707 C C . ARG A 1 99 ? -0.656 -3.826 5.75 1 94.19 99 ARG A C 1
ATOM 709 O O . ARG A 1 99 ? -1.401 -4.305 4.895 1 94.19 99 ARG A O 1
ATOM 716 N N . ILE A 1 100 ? 0.557 -4.188 5.996 1 94.62 100 ILE A N 1
ATOM 717 C CA . ILE A 1 100 ? 1.183 -5.18 5.129 1 94.62 100 ILE A CA 1
ATOM 718 C C . ILE A 1 100 ? 1.429 -6.469 5.914 1 94.62 100 ILE A C 1
ATOM 720 O O . ILE A 1 100 ? 1.988 -6.438 7.012 1 94.62 100 ILE A O 1
ATOM 724 N N . HIS A 1 101 ? 0.999 -7.629 5.41 1 95.5 101 HIS A N 1
ATOM 725 C CA . HIS A 1 101 ? 1.217 -8.945 5.992 1 95.5 101 HIS A CA 1
ATOM 726 C C . HIS A 1 101 ? 1.87 -9.891 4.984 1 95.5 101 HIS A C 1
ATOM 728 O O . HIS A 1 101 ? 1.368 -10.062 3.873 1 95.5 101 HIS A O 1
ATOM 734 N N . CYS A 1 102 ? 2.996 -10.43 5.414 1 96.5 102 CYS A N 1
ATOM 735 C CA . CYS A 1 102 ? 3.689 -11.383 4.551 1 96.5 102 CYS A CA 1
ATOM 736 C C . CYS A 1 102 ? 3.75 -12.758 5.195 1 96.5 102 CYS A C 1
ATOM 738 O O . CYS A 1 102 ? 3.75 -12.875 6.422 1 96.5 102 CYS A O 1
ATOM 740 N N . CYS A 1 103 ? 3.725 -13.828 4.355 1 96.69 103 CYS A N 1
ATOM 741 C CA . CYS A 1 103 ? 3.904 -15.219 4.758 1 96.69 103 CYS A CA 1
ATOM 742 C C . CYS A 1 103 ? 4.574 -16.031 3.65 1 96.69 103 CYS A C 1
ATOM 744 O O . CYS A 1 103 ? 4.766 -15.523 2.541 1 96.69 103 CYS A O 1
ATOM 746 N N . ASN A 1 104 ? 5.055 -17.281 3.934 1 95.88 104 ASN A N 1
ATOM 747 C CA . ASN A 1 104 ? 5.949 -17.906 2.959 1 95.88 104 ASN A CA 1
ATOM 748 C C . ASN A 1 104 ? 5.566 -19.359 2.682 1 95.88 104 ASN A C 1
ATOM 750 O O . ASN A 1 104 ? 6.414 -20.156 2.297 1 95.88 104 ASN A O 1
ATOM 754 N N . ARG A 1 105 ? 4.281 -19.781 2.867 1 96.31 105 ARG A N 1
ATOM 755 C CA . ARG A 1 105 ? 3.77 -21.094 2.502 1 96.31 105 ARG A CA 1
ATOM 756 C C . ARG A 1 105 ? 2.637 -20.969 1.488 1 96.31 105 ARG A C 1
ATOM 758 O O . ARG A 1 105 ? 2.07 -19.891 1.305 1 96.31 105 ARG A O 1
ATOM 765 N N . ASP A 1 106 ? 2.361 -22.109 0.879 1 95.56 106 ASP A N 1
ATOM 766 C CA . ASP A 1 106 ? 1.295 -22.109 -0.118 1 95.56 106 ASP A CA 1
ATOM 767 C C . ASP A 1 106 ? -0.024 -21.641 0.487 1 95.56 106 ASP A C 1
ATOM 769 O O . ASP A 1 106 ? -0.461 -22.156 1.518 1 95.56 106 ASP A O 1
ATOM 773 N N . LEU A 1 107 ? -0.626 -20.547 -0.163 1 96.75 107 LEU A N 1
ATOM 774 C CA . LEU A 1 107 ? -1.981 -20.062 0.089 1 96.75 107 LEU A CA 1
ATOM 775 C C . LEU A 1 107 ? -2.125 -19.562 1.523 1 96.75 107 LEU A C 1
ATOM 777 O O . LEU A 1 107 ? -3.217 -19.609 2.096 1 96.75 107 LEU A O 1
ATOM 781 N N . CYS A 1 108 ? -0.987 -19.125 2.086 1 95.94 108 CYS A N 1
ATOM 782 C CA . CYS A 1 108 ? -0.994 -18.688 3.48 1 95.94 108 CYS A CA 1
ATOM 783 C C . CYS A 1 108 ? -1.651 -17.328 3.627 1 95.94 108 CYS A C 1
ATOM 785 O O . CYS A 1 108 ? -2.002 -16.906 4.734 1 95.94 108 CYS A O 1
ATOM 787 N N . ASN A 1 109 ? -1.864 -16.531 2.578 1 96 109 ASN A N 1
ATOM 788 C CA . ASN A 1 109 ? -2.42 -15.18 2.676 1 96 109 ASN A CA 1
ATOM 789 C C . ASN A 1 109 ? -3.934 -15.188 2.488 1 96 109 ASN A C 1
ATOM 791 O O . ASN A 1 109 ? -4.508 -14.195 2.039 1 96 109 ASN A O 1
ATOM 795 N N . GLY A 1 110 ? -4.621 -16.297 2.707 1 85.69 110 GLY A N 1
ATOM 796 C CA . GLY A 1 110 ? -6.066 -16.406 2.592 1 85.69 110 GLY A CA 1
ATOM 797 C C . GLY A 1 110 ? -6.816 -15.531 3.58 1 85.69 110 GLY A C 1
ATOM 798 O O . GLY A 1 110 ? -6.293 -15.211 4.648 1 85.69 110 GLY A O 1
ATOM 799 N N . SER A 1 111 ? -7.609 -14.484 3 1 60 111 SER A N 1
ATOM 800 C CA . SER A 1 111 ? -8.406 -13.648 3.887 1 60 111 SER A CA 1
ATOM 801 C C . SER A 1 111 ? -8.953 -14.453 5.062 1 60 111 SER A C 1
ATOM 803 O O . SER A 1 111 ? -9.266 -15.633 4.922 1 60 111 SER A O 1
ATOM 805 N N . PRO A 1 112 ? -8.672 -14.094 6.23 1 50.47 112 PRO A N 1
ATOM 806 C CA . PRO A 1 112 ? -9.336 -14.781 7.34 1 50.47 112 PRO A CA 1
ATOM 807 C C . PRO A 1 112 ? -10.844 -14.93 7.121 1 50.47 112 PRO A C 1
ATOM 809 O O . PRO A 1 112 ? -11.625 -14.125 7.621 1 50.47 112 PRO A O 1
ATOM 812 N 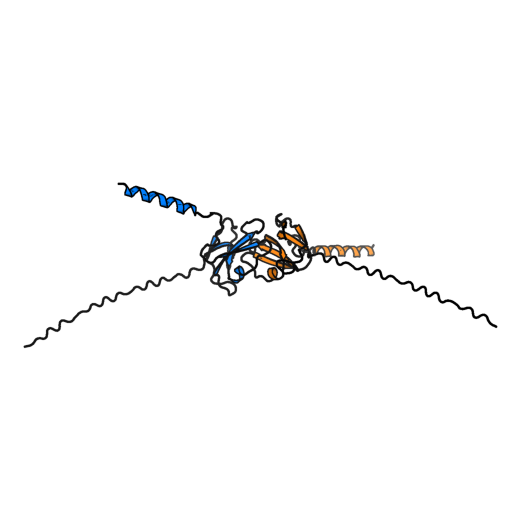N . ALA A 1 113 ? -11.461 -14.828 6.109 1 41.91 113 ALA A N 1
ATOM 813 C CA . ALA A 1 113 ? -12.812 -15.078 6.598 1 41.91 113 ALA A CA 1
ATOM 814 C C . ALA A 1 113 ? -12.82 -16.172 7.66 1 41.91 113 ALA A C 1
ATOM 816 O O . ALA A 1 113 ? -13.547 -16.078 8.648 1 41.91 113 ALA A O 1
ATOM 817 N N . CYS A 1 114 ? -12.742 -17.547 7.203 1 37.53 114 CYS A N 1
ATOM 818 C CA . CYS A 1 114 ? -13.102 -18.672 8.055 1 37.53 114 CYS A CA 1
ATOM 819 C C . CYS A 1 114 ? -12.148 -18.797 9.234 1 37.53 114 CYS A C 1
ATOM 821 O O . CYS A 1 114 ? -10.945 -19 9.047 1 37.53 114 CYS A O 1
ATOM 823 N N . SER A 1 115 ? -12.273 -18.078 10.297 1 34.28 115 SER A N 1
ATOM 824 C CA . SER A 1 115 ? -11.727 -18.281 11.641 1 34.28 115 SER A CA 1
ATOM 825 C C . SER A 1 115 ? -11.312 -19.734 11.844 1 34.28 115 SER A C 1
ATOM 827 O O . SER A 1 115 ? -11.75 -20.625 11.117 1 34.28 115 SER A O 1
ATOM 829 N N . SER A 1 116 ? -10.414 -20.125 12.953 1 35.16 116 SER A N 1
ATOM 830 C CA . SER A 1 116 ? -9.852 -21.297 13.609 1 35.16 116 SER A CA 1
ATOM 831 C C . SER A 1 116 ? -10.875 -22.422 13.703 1 35.16 116 SER A C 1
ATOM 833 O O . SER A 1 116 ? -11.914 -22.266 14.359 1 35.16 116 SER A O 1
ATOM 835 N N . CYS A 1 117 ? -11.117 -23.156 12.766 1 34.75 117 CYS A N 1
ATOM 836 C CA . CYS A 1 117 ? -11.656 -24.5 12.945 1 34.75 117 CYS A CA 1
ATOM 837 C C . CYS A 1 117 ? -10.969 -25.203 14.109 1 34.75 117 CYS A C 1
ATOM 839 O O . CYS A 1 117 ? -9.945 -25.875 13.914 1 34.75 117 CYS A O 1
ATOM 841 N N . SER A 1 118 ? -10.383 -24.469 14.969 1 35.59 118 SER A N 1
ATOM 842 C CA . SER A 1 118 ? -9.93 -25.156 16.172 1 35.59 118 SER A CA 1
ATOM 843 C C . SER A 1 118 ? -11.047 -26 16.766 1 35.59 118 SER A C 1
ATOM 845 O O . SER A 1 118 ? -10.883 -26.578 17.859 1 35.59 118 SER A O 1
ATOM 847 N N . ILE A 1 119 ? -12.289 -25.672 16.391 1 37 119 ILE A N 1
ATOM 848 C CA . ILE A 1 119 ? -13.297 -26.422 17.125 1 37 119 ILE A CA 1
ATOM 849 C C . ILE A 1 119 ? -13.211 -27.906 16.75 1 37 119 ILE A C 1
ATOM 851 O O . ILE A 1 119 ? -13.953 -28.734 17.297 1 37 119 ILE A O 1
ATOM 855 N N . CYS A 1 120 ? -12.461 -28.172 15.695 1 38.72 120 CYS A N 1
ATOM 856 C CA . CYS A 1 120 ? -12.656 -29.562 15.312 1 38.72 120 CYS A CA 1
ATOM 857 C C . CYS A 1 120 ? -11.984 -30.5 16.312 1 38.72 120 CYS A C 1
ATOM 859 O O . CYS A 1 120 ? -12.094 -31.719 16.188 1 38.72 120 CYS A O 1
ATOM 861 N N . TYR A 1 121 ? -10.992 -29.922 17.031 1 34.53 121 TYR A N 1
ATOM 862 C CA . TYR A 1 121 ? -10.273 -30.922 17.812 1 34.53 121 TYR A CA 1
ATOM 863 C C . TYR A 1 121 ? -11.172 -31.516 18.891 1 34.53 121 TYR A C 1
ATOM 865 O O . TYR A 1 121 ? -10.789 -32.469 19.562 1 34.53 121 TYR A O 1
ATOM 873 N N . LEU A 1 122 ? -12.211 -30.781 19.234 1 36.34 122 LEU A N 1
ATOM 874 C CA . LEU A 1 122 ? -12.773 -31.266 20.484 1 36.34 122 LEU A CA 1
ATOM 875 C C . LEU A 1 122 ? -13.461 -32.625 20.297 1 36.34 122 LEU A C 1
ATOM 877 O O . LEU A 1 122 ? -13.609 -33.375 21.25 1 36.34 122 LEU A O 1
ATOM 881 N N . LEU A 1 123 ? -14 -32.844 19.094 1 39.78 123 LEU A N 1
ATOM 882 C CA . LEU A 1 123 ? -15.016 -33.875 19.219 1 39.78 123 LEU A CA 1
ATOM 883 C C . LEU A 1 123 ? -14.375 -35.25 19.266 1 39.78 123 LEU A C 1
ATOM 885 O O . LEU A 1 123 ? -15.07 -36.281 19.391 1 39.78 123 LEU A O 1
ATOM 889 N N . ILE A 1 124 ? -13.109 -35.344 18.797 1 41.28 124 ILE A N 1
ATOM 890 C CA . ILE A 1 124 ? -12.719 -36.719 18.516 1 41.28 124 ILE A CA 1
ATOM 891 C C . ILE A 1 124 ? -12.523 -37.469 19.828 1 41.28 124 ILE A C 1
ATOM 893 O O . ILE A 1 124 ? -12.383 -38.688 19.844 1 41.28 124 ILE A O 1
ATOM 897 N N . LEU A 1 125 ? -12.367 -36.719 20.938 1 41.06 125 LEU A N 1
ATOM 898 C CA . LEU A 1 125 ? -11.828 -37.5 22.047 1 41.06 125 LEU A CA 1
ATOM 899 C C . LEU A 1 125 ? -12.875 -38.469 22.609 1 41.06 125 LEU A C 1
ATOM 901 O O . LEU A 1 125 ? -12.594 -39.25 23.531 1 41.06 125 LEU A O 1
ATOM 905 N N . GLY A 1 126 ? -14.117 -38.188 22.328 1 39.47 126 GLY A N 1
ATOM 906 C CA . GLY A 1 126 ? -15.016 -38.781 23.297 1 39.47 126 GLY A CA 1
ATOM 907 C C . GLY A 1 126 ? -15.148 -40.281 23.125 1 39.47 126 GLY A C 1
ATOM 908 O O . GLY A 1 126 ? -15.672 -40.969 24 1 39.47 126 GLY A O 1
ATOM 909 N N . THR A 1 127 ? -14.969 -40.781 21.906 1 45.56 127 THR A N 1
ATOM 910 C CA . THR A 1 127 ? -15.656 -42.062 21.75 1 45.56 127 THR A CA 1
ATOM 911 C C . THR A 1 127 ? -14.82 -43.188 22.344 1 45.56 127 THR A C 1
ATOM 913 O O . THR A 1 127 ? -15.172 -44.344 22.203 1 45.56 127 THR A O 1
ATOM 916 N N . LEU A 1 128 ? -13.609 -42.906 22.766 1 41.62 128 LEU A N 1
ATOM 917 C CA . LEU A 1 128 ? -12.805 -44.094 23.016 1 41.62 128 LEU A CA 1
ATOM 918 C C . LEU A 1 128 ? -13.336 -44.875 24.203 1 41.62 128 LEU A C 1
ATOM 920 O O . LEU A 1 128 ? -12.914 -46 24.453 1 41.62 128 LEU A O 1
ATOM 924 N N . LEU A 1 129 ? -14.008 -44.156 25.062 1 42.03 129 LEU A N 1
ATOM 925 C CA . LEU A 1 129 ? -13.992 -44.812 26.375 1 42.03 129 LEU A CA 1
ATOM 926 C C . LEU A 1 129 ? -14.93 -46 26.391 1 42.03 129 LEU A C 1
ATOM 928 O O . LEU A 1 129 ? -15 -46.75 27.375 1 42.03 129 LEU A O 1
ATOM 932 N N . LEU A 1 130 ? -15.82 -46.031 25.438 1 43.75 130 LEU A N 1
ATOM 933 C CA . LEU A 1 130 ? -16.891 -46.969 25.828 1 43.75 130 LEU A CA 1
ATOM 934 C C . LEU A 1 130 ? -16.438 -48.406 25.672 1 43.75 130 LEU A C 1
ATOM 936 O O . LEU A 1 130 ? -17.141 -49.312 26.094 1 43.75 130 LEU A O 1
ATOM 940 N N . THR A 1 131 ? -15.391 -48.625 24.891 1 44.56 131 THR A N 1
ATOM 941 C CA . THR A 1 131 ? -15.312 -50.031 24.516 1 44.56 131 THR A CA 1
ATOM 942 C C . THR A 1 131 ? -14.797 -50.875 25.688 1 44.56 131 THR A C 1
ATOM 944 O O . THR A 1 131 ? -14.664 -52.094 25.578 1 44.56 131 THR A O 1
ATOM 947 N N . PHE A 1 132 ? -14.25 -50.188 26.734 1 44.81 132 PHE A N 1
ATOM 948 C CA . PHE A 1 132 ? -13.586 -51.125 27.625 1 44.81 132 PHE A CA 1
ATOM 949 C C . PHE A 1 132 ? -14.602 -51.906 28.453 1 44.81 132 PHE A C 1
ATOM 951 O O . PHE A 1 132 ? -14.242 -52.844 29.172 1 44.81 132 PHE A O 1
ATOM 958 N N . LEU A 1 133 ? -15.789 -51.375 28.625 1 43.38 133 LEU A N 1
ATOM 959 C CA . LEU A 1 133 ? -16.531 -52.031 29.688 1 43.38 133 LEU A CA 1
ATOM 960 C C . LEU A 1 133 ? -17.078 -53.375 29.203 1 43.38 133 LEU A C 1
ATOM 962 O O . LEU A 1 133 ? -17.547 -54.188 30.016 1 43.38 133 LEU A O 1
ATOM 966 N N . LEU A 1 134 ? -17.109 -53.656 27.922 1 32.94 134 LEU A N 1
ATOM 967 C CA . LEU A 1 134 ? -17.734 -54.969 27.797 1 32.94 134 LEU A CA 1
ATOM 968 C C . LEU A 1 134 ? -16.703 -56.094 27.984 1 32.94 134 LEU A C 1
ATOM 970 O O . LEU A 1 134 ? -15.57 -55.969 27.531 1 32.94 134 LEU A O 1
ATOM 974 N N . MET B 1 1 ? 33.219 92.562 24.359 1 31.05 1 MET B N 1
ATOM 975 C CA . MET B 1 1 ? 33.031 91.312 25.062 1 31.05 1 MET B CA 1
ATOM 976 C C . MET B 1 1 ? 31.75 90.625 24.594 1 31.05 1 MET B C 1
ATOM 978 O O . MET B 1 1 ? 30.641 91.062 24.844 1 31.05 1 MET B O 1
ATOM 982 N N . ALA B 1 2 ? 31.859 90.062 23.281 1 40.41 2 ALA B N 1
ATOM 983 C CA . ALA B 1 2 ? 30.969 89.438 22.312 1 40.41 2 ALA B CA 1
ATOM 984 C C . ALA B 1 2 ? 30.438 88.125 22.844 1 40.41 2 ALA B C 1
ATOM 986 O O . ALA B 1 2 ? 31.188 87.312 23.391 1 40.41 2 ALA B O 1
ATOM 987 N N . GLY B 1 3 ? 29.219 88.062 23.406 1 33.97 3 GLY B N 1
ATOM 988 C CA . GLY B 1 3 ? 28.328 87.062 23.922 1 33.97 3 GLY B CA 1
ATOM 989 C C . GLY B 1 3 ? 28.031 86 22.906 1 33.97 3 GLY B C 1
ATOM 990 O O . GLY B 1 3 ? 27.438 86.25 21.859 1 33.97 3 GLY B O 1
ATOM 991 N N . LEU B 1 4 ? 28.984 85 22.719 1 41.09 4 LEU B N 1
ATOM 992 C CA . LEU B 1 4 ? 28.969 83.812 21.828 1 41.09 4 LEU B CA 1
ATOM 993 C C . LEU B 1 4 ? 27.75 82.938 22.094 1 41.09 4 LEU B C 1
ATOM 995 O O . LEU B 1 4 ? 27.5 82.562 23.25 1 41.09 4 LEU B O 1
ATOM 999 N N . GLY B 1 5 ? 26.609 83.125 21.359 1 35.72 5 GLY B N 1
ATOM 1000 C CA . GLY B 1 5 ? 25.344 82.438 21.266 1 35.72 5 GLY B CA 1
ATOM 1001 C C . GLY B 1 5 ? 25.516 80.938 20.953 1 35.72 5 GLY B C 1
ATOM 1002 O O . GLY B 1 5 ? 26.188 80.562 19.984 1 35.72 5 GLY B O 1
ATOM 1003 N N . VAL B 1 6 ? 25.609 80 21.953 1 36.59 6 VAL B N 1
ATOM 1004 C CA . VAL B 1 6 ? 25.734 78.562 21.891 1 36.59 6 VAL B CA 1
ATOM 1005 C C . VAL B 1 6 ? 24.547 77.938 21.156 1 36.59 6 VAL B C 1
ATOM 1007 O O . VAL B 1 6 ? 23.391 78.125 21.594 1 36.59 6 VAL B O 1
ATOM 1010 N N . THR B 1 7 ? 24.484 77.875 19.828 1 40.66 7 THR B N 1
ATOM 1011 C CA . THR B 1 7 ? 23.453 77.25 19.016 1 40.66 7 THR B CA 1
ATOM 1012 C C . THR B 1 7 ? 23.375 75.75 19.328 1 40.66 7 THR B C 1
ATOM 1014 O O . THR B 1 7 ? 24.391 75.062 19.234 1 40.66 7 THR B O 1
ATOM 1017 N N . GLY B 1 8 ? 22.656 75.312 20.375 1 34.97 8 GLY B N 1
ATOM 1018 C CA . GLY B 1 8 ? 22.406 73.938 20.75 1 34.97 8 GLY B CA 1
ATOM 1019 C C . GLY B 1 8 ? 21.797 73.125 19.625 1 34.97 8 GLY B C 1
ATOM 1020 O O . GLY B 1 8 ? 20.859 73.562 18.953 1 34.97 8 GLY B O 1
ATOM 1021 N N . PHE B 1 9 ? 22.578 72.312 18.781 1 39.72 9 PHE B N 1
ATOM 1022 C CA . PHE B 1 9 ? 22.219 71.375 17.719 1 39.72 9 PHE B CA 1
ATOM 1023 C C . PHE B 1 9 ? 21.281 70.312 18.234 1 39.72 9 PHE B C 1
ATOM 1025 O O . PHE B 1 9 ? 21.656 69.5 19.094 1 39.72 9 PHE B O 1
ATOM 1032 N N . ALA B 1 10 ? 19.953 70.5 18.391 1 43.06 10 ALA B N 1
ATOM 1033 C CA . ALA B 1 10 ? 18.953 69.5 18.719 1 43.06 10 ALA B CA 1
ATOM 1034 C C . ALA B 1 10 ? 18.906 68.438 17.625 1 43.06 10 ALA B C 1
ATOM 1036 O O . ALA B 1 10 ? 18.484 68.688 16.5 1 43.06 10 ALA B O 1
ATOM 1037 N N . ALA B 1 11 ? 19.969 67.562 17.484 1 45.69 11 ALA B N 1
ATOM 1038 C CA . ALA B 1 11 ? 19.875 66.438 16.547 1 45.69 11 ALA B CA 1
ATOM 1039 C C . ALA B 1 11 ? 18.688 65.5 16.906 1 45.69 11 ALA B C 1
ATOM 1041 O O . ALA B 1 11 ? 18.656 64.938 18 1 45.69 11 ALA B O 1
ATOM 1042 N N . GLY B 1 12 ? 17.438 65.938 16.703 1 44.75 12 GLY B N 1
ATOM 1043 C CA . GLY B 1 12 ? 16.297 65 16.812 1 44.75 12 GLY B CA 1
ATOM 1044 C C . GLY B 1 12 ? 16.5 63.719 16.047 1 44.75 12 GLY B C 1
ATOM 1045 O O . GLY B 1 12 ? 16.516 63.719 14.82 1 44.75 12 GLY B O 1
ATOM 1046 N N . GLY B 1 13 ? 17.516 62.906 16.422 1 40.56 13 GLY B N 1
ATOM 1047 C CA . GLY B 1 13 ? 17.594 61.625 15.75 1 40.56 13 GLY B CA 1
ATOM 1048 C C . GLY B 1 13 ? 16.297 60.844 15.789 1 40.56 13 GLY B C 1
ATOM 1049 O O . GLY B 1 13 ? 15.711 60.656 16.859 1 40.56 13 GLY B O 1
ATOM 1050 N N . THR B 1 14 ? 15.352 61.031 14.812 1 51.62 14 THR B N 1
ATOM 1051 C CA . THR B 1 14 ? 14.219 60.125 14.594 1 51.62 14 THR B CA 1
ATOM 1052 C C . THR B 1 14 ? 14.672 58.656 14.633 1 51.62 14 THR B C 1
ATOM 1054 O O . THR B 1 14 ? 15.508 58.25 13.828 1 51.62 14 THR B O 1
ATOM 1057 N N . LEU B 1 15 ? 14.891 58.125 15.836 1 49.44 15 LEU B N 1
ATOM 1058 C CA . LEU B 1 15 ? 14.984 56.688 15.953 1 49.44 15 LEU B CA 1
ATOM 1059 C C . LEU B 1 15 ? 13.859 56 15.18 1 49.44 15 LEU B C 1
ATOM 1061 O O . LEU B 1 15 ? 12.688 56.125 15.523 1 49.44 15 LEU B O 1
ATOM 1065 N N . ARG B 1 16 ? 14.016 55.906 13.82 1 49.62 16 ARG B N 1
ATOM 1066 C CA . ARG B 1 16 ? 13.148 55 13.062 1 49.62 16 ARG B CA 1
ATOM 1067 C C . ARG B 1 16 ? 13.109 53.625 13.703 1 49.62 16 ARG B C 1
ATOM 1069 O O . ARG B 1 16 ? 14.141 52.969 13.797 1 49.62 16 ARG B O 1
ATOM 1076 N N . LEU B 1 17 ? 12.258 53.5 14.742 1 49.25 17 LEU B N 1
ATOM 1077 C CA . LEU B 1 17 ? 11.93 52.125 15.172 1 49.25 17 LEU B CA 1
ATOM 1078 C C . LEU B 1 17 ? 11.641 51.25 13.969 1 49.25 17 LEU B C 1
ATOM 1080 O O . LEU B 1 17 ? 10.711 51.5 13.211 1 49.25 17 LEU B O 1
ATOM 1084 N N . LEU B 1 18 ? 12.656 50.75 13.273 1 47.75 18 LEU B N 1
ATOM 1085 C CA . LEU B 1 18 ? 12.438 49.625 12.367 1 47.75 18 LEU B CA 1
ATOM 1086 C C . LEU B 1 18 ? 11.594 48.562 13.031 1 47.75 18 LEU B C 1
ATOM 1088 O O . LEU B 1 18 ? 11.984 48 14.07 1 47.75 18 LEU B O 1
ATOM 1092 N N . THR B 1 19 ? 10.227 48.688 13.086 1 50.66 19 THR B N 1
ATOM 1093 C CA . THR B 1 19 ? 9.359 47.562 13.391 1 50.66 19 THR B CA 1
ATOM 1094 C C . THR B 1 19 ? 9.812 46.312 12.625 1 50.66 19 THR B C 1
ATOM 1096 O O . THR B 1 19 ? 9.742 46.281 11.391 1 50.66 19 THR B O 1
ATOM 1099 N N . GLY B 1 20 ? 10.906 45.688 12.961 1 49 20 GLY B N 1
ATOM 1100 C CA . GLY B 1 20 ? 11.125 44.344 12.469 1 49 20 GLY B CA 1
ATOM 1101 C C . GLY B 1 20 ? 9.867 43.5 12.477 1 49 20 GLY B C 1
ATOM 1102 O O . GLY B 1 20 ? 9.328 43.188 13.539 1 49 20 GLY B O 1
ATOM 1103 N N . SER B 1 21 ? 8.914 43.625 11.562 1 49.22 21 SER B N 1
ATOM 1104 C CA . SER B 1 21 ? 7.859 42.625 11.398 1 49.22 21 SER B CA 1
ATOM 1105 C C . SER B 1 21 ? 8.422 41.219 11.461 1 49.22 21 SER B C 1
ATOM 1107 O O . SER B 1 21 ? 9.188 40.812 10.594 1 49.22 21 SER B O 1
ATOM 1109 N N . PHE B 1 22 ? 8.82 40.719 12.664 1 47.31 22 PHE B N 1
ATOM 1110 C CA . PHE B 1 22 ? 9.023 39.281 12.781 1 47.31 22 PHE B CA 1
ATOM 1111 C C . PHE B 1 22 ? 7.91 38.531 12.07 1 47.31 22 PHE B C 1
ATOM 1113 O O . PHE B 1 22 ? 6.758 38.531 12.516 1 47.31 22 PHE B O 1
ATOM 1120 N N . LEU B 1 23 ? 7.879 38.562 10.719 1 49.41 23 LEU B N 1
ATOM 1121 C CA . LEU B 1 23 ? 7.066 37.562 10.047 1 49.41 23 LEU B CA 1
ATOM 1122 C C . LEU B 1 23 ? 7.168 36.219 10.758 1 49.41 23 LEU B C 1
ATOM 1124 O O . LEU B 1 23 ? 8.219 35.562 10.734 1 49.41 23 LEU B O 1
ATOM 1128 N N . LEU B 1 24 ? 6.68 36.094 11.977 1 46.62 24 LEU B N 1
ATOM 1129 C CA . LEU B 1 24 ? 6.465 34.75 12.5 1 46.62 24 LEU B CA 1
ATOM 1130 C C . LEU B 1 24 ? 6.008 33.812 11.391 1 46.62 24 LEU B C 1
ATOM 1132 O O . LEU B 1 24 ? 4.891 33.938 10.891 1 46.62 24 LEU B O 1
ATOM 1136 N N . ALA B 1 25 ? 6.887 33.531 10.383 1 47.47 25 ALA B N 1
ATOM 1137 C CA . ALA B 1 25 ? 6.586 32.344 9.609 1 47.47 25 ALA B CA 1
ATOM 1138 C C . ALA B 1 25 ? 5.93 31.281 10.477 1 47.47 25 ALA B C 1
ATOM 1140 O O . ALA B 1 25 ? 6.559 30.75 11.398 1 47.47 25 ALA B O 1
ATOM 1141 N N . THR B 1 26 ? 4.758 31.422 10.898 1 49.81 26 THR B N 1
ATOM 1142 C CA . THR B 1 26 ? 4.008 30.328 11.5 1 49.81 26 THR B CA 1
ATOM 1143 C C . THR B 1 26 ? 4.383 29 10.844 1 49.81 26 THR B C 1
ATOM 1145 O O . THR B 1 26 ? 4.285 28.859 9.625 1 49.81 26 THR B O 1
ATOM 1148 N N . THR B 1 27 ? 5.488 28.438 11.188 1 56.66 27 THR B N 1
ATOM 1149 C CA . THR B 1 27 ? 5.957 27.125 10.773 1 56.66 27 THR B CA 1
ATOM 1150 C C . THR B 1 27 ? 4.785 26.156 10.602 1 56.66 27 THR B C 1
ATOM 1152 O O . THR B 1 27 ? 4.367 25.5 11.562 1 56.66 27 THR B O 1
ATOM 1155 N N . SER B 1 28 ? 3.756 26.516 9.852 1 74.69 28 SER B N 1
ATOM 1156 C CA . SER B 1 28 ? 2.59 25.656 9.672 1 74.69 28 SER B CA 1
ATOM 1157 C C . SER B 1 28 ? 2.971 24.328 9.023 1 74.69 28 SER B C 1
ATOM 1159 O O . SER B 1 28 ? 3.855 24.281 8.164 1 74.69 28 SER B O 1
ATOM 1161 N N . GLY B 1 29 ? 2.865 23.125 9.688 1 88.56 29 GLY B N 1
ATOM 1162 C CA . GLY B 1 29 ? 3.115 21.797 9.148 1 88.56 29 GLY B CA 1
ATOM 1163 C C . GLY B 1 29 ? 2.58 21.609 7.738 1 88.56 29 GLY B C 1
ATOM 1164 O O . GLY B 1 29 ? 1.694 22.344 7.305 1 88.56 29 GLY B O 1
ATOM 1165 N N . LEU B 1 30 ? 3.238 20.891 6.969 1 94.69 30 LEU B N 1
ATOM 1166 C CA . LEU B 1 30 ? 2.805 20.531 5.621 1 94.69 30 LEU B CA 1
ATOM 1167 C C . LEU B 1 30 ? 1.341 20.094 5.617 1 94.69 30 LEU B C 1
ATOM 1169 O O . LEU B 1 30 ? 0.905 19.359 6.5 1 94.69 30 LEU B O 1
ATOM 1173 N N . GLN B 1 31 ? 0.584 20.688 4.629 1 96.31 31 GLN B N 1
ATOM 1174 C CA . GLN B 1 31 ? -0.81 20.281 4.488 1 96.31 31 GLN B CA 1
ATOM 1175 C C . GLN B 1 31 ? -0.978 19.281 3.344 1 96.31 31 GLN B C 1
ATOM 1177 O O . GLN B 1 31 ? -0.434 19.484 2.256 1 96.31 31 GLN B O 1
ATOM 1182 N N . CYS B 1 32 ? -1.716 18.234 3.566 1 96.5 32 CYS B N 1
ATOM 1183 C CA . CYS B 1 32 ? -1.959 17.203 2.562 1 96.5 32 CYS B CA 1
ATOM 1184 C C . CYS B 1 32 ? -3.432 16.812 2.529 1 96.5 32 CYS B C 1
ATOM 1186 O O . CYS B 1 32 ? -4.125 16.906 3.543 1 96.5 32 CYS B O 1
ATOM 1188 N N . TYR B 1 33 ? -3.912 16.422 1.351 1 96.19 33 TYR B N 1
ATOM 1189 C CA . TYR B 1 33 ? -5.18 15.711 1.281 1 96.19 33 TYR B CA 1
ATOM 1190 C C . TYR B 1 33 ? -5.062 14.32 1.908 1 96.19 33 TYR B C 1
ATOM 1192 O O . TYR B 1 33 ? -4.117 13.586 1.62 1 96.19 33 TYR B O 1
ATOM 1200 N N . SER B 1 34 ? -6.016 14.023 2.775 1 96.38 34 SER B N 1
ATOM 1201 C CA . SER B 1 34 ? -5.945 12.75 3.477 1 96.38 34 SER B CA 1
ATOM 1202 C C . SER B 1 34 ? -7.262 11.984 3.369 1 96.38 34 SER B C 1
ATOM 1204 O O . SER B 1 34 ? -8.336 12.586 3.432 1 96.38 34 SER B O 1
ATOM 1206 N N . CYS B 1 35 ? -7.156 10.695 3.1 1 95.94 35 CYS B N 1
ATOM 1207 C CA . CYS B 1 35 ? -8.297 9.789 3.09 1 95.94 35 CYS B CA 1
ATOM 1208 C C . CYS B 1 35 ? -7.875 8.375 3.469 1 95.94 35 CYS B C 1
ATOM 1210 O O . CYS B 1 35 ? -6.781 7.934 3.117 1 95.94 35 CYS B O 1
ATOM 1212 N N . ASN B 1 36 ? -8.688 7.719 4.23 1 96.19 36 ASN B N 1
ATOM 1213 C CA . ASN B 1 36 ? -8.469 6.344 4.66 1 96.19 36 ASN B CA 1
ATOM 1214 C C . ASN B 1 36 ? -7.098 6.172 5.312 1 96.19 36 ASN B C 1
ATOM 1216 O O . ASN B 1 36 ? -6.359 5.242 4.984 1 96.19 36 ASN B O 1
ATOM 1220 N N . VAL B 1 37 ? -6.723 7.145 6.215 1 96.88 37 VAL B N 1
ATOM 1221 C CA . VAL B 1 37 ? -5.43 7.121 6.887 1 96.88 37 VAL B CA 1
ATOM 1222 C C . VAL B 1 37 ? -5.613 7.449 8.367 1 96.88 37 VAL B C 1
ATOM 1224 O O . VAL B 1 37 ? -6.641 8 8.766 1 96.88 37 VAL B O 1
ATOM 1227 N N . ILE B 1 38 ? -4.617 7.074 9.047 1 91.88 38 ILE B N 1
ATOM 1228 C CA . ILE B 1 38 ? -4.562 7.414 10.461 1 91.88 38 ILE B CA 1
ATOM 1229 C C . ILE B 1 38 ? -3.551 8.531 10.688 1 91.88 38 ILE B C 1
ATOM 1231 O O . ILE B 1 38 ? -2.391 8.422 10.281 1 91.88 38 ILE B O 1
ATOM 1235 N N . VAL B 1 39 ? -3.947 9.586 11.258 1 89.19 39 VAL B N 1
ATOM 1236 C CA . VAL B 1 39 ? -3.09 10.719 11.586 1 89.19 39 VAL B CA 1
ATOM 1237 C C . VAL B 1 39 ? -3.053 10.922 13.102 1 89.19 39 VAL B C 1
ATOM 1239 O O . VAL B 1 39 ? -4 11.453 13.68 1 89.19 39 VAL B O 1
ATOM 1242 N N . GLY B 1 40 ? -1.963 10.484 13.703 1 82.88 40 GLY B N 1
ATOM 1243 C CA . GLY B 1 40 ? -1.935 10.508 15.156 1 82.88 40 GLY B CA 1
ATOM 1244 C C . GLY B 1 40 ? -2.986 9.617 15.789 1 82.88 40 GLY B C 1
ATOM 1245 O O . GLY B 1 40 ? -3.025 8.406 15.523 1 82.88 40 GLY B O 1
ATOM 1246 N N . SER B 1 41 ? -3.932 10.281 16.531 1 85.19 41 SER B N 1
ATOM 1247 C CA . SER B 1 41 ? -5.004 9.539 17.188 1 85.19 41 SER B CA 1
ATOM 1248 C C . SER B 1 41 ? -6.305 9.625 16.391 1 85.19 41 SER B C 1
ATOM 1250 O O . SER B 1 41 ? -7.305 9.008 16.766 1 85.19 41 SER B O 1
ATOM 1252 N N . ARG B 1 42 ? -6.227 10.344 15.32 1 88.62 42 ARG B N 1
ATOM 1253 C CA . ARG B 1 42 ? -7.43 10.578 14.523 1 88.62 42 ARG B CA 1
ATOM 1254 C C . ARG B 1 42 ? -7.434 9.703 13.273 1 88.62 42 ARG B C 1
ATOM 1256 O O . ARG B 1 42 ? -6.395 9.531 12.625 1 88.62 42 ARG B O 1
ATOM 1263 N N . SER B 1 43 ? -8.602 9.102 12.945 1 92.69 43 SER B N 1
ATOM 1264 C CA . SER B 1 43 ? -8.789 8.352 11.711 1 92.69 43 SER B CA 1
ATOM 1265 C C . SER B 1 43 ? -9.633 9.148 10.711 1 92.69 43 SER B C 1
ATOM 1267 O O . SER B 1 43 ? -10.695 9.656 11.062 1 92.69 43 SER B O 1
ATOM 1269 N N . VAL B 1 44 ? -9.07 9.32 9.578 1 92.75 44 VAL B N 1
ATOM 1270 C CA . VAL B 1 44 ? -9.812 9.914 8.469 1 92.75 44 VAL B CA 1
ATOM 1271 C C . VAL B 1 44 ? -10.422 8.805 7.602 1 92.75 44 VAL B C 1
ATOM 1273 O O . VAL B 1 44 ? -9.703 8.141 6.848 1 92.75 44 VAL B O 1
ATOM 1276 N N . ASN B 1 45 ? -11.703 8.555 7.668 1 88.56 45 ASN B N 1
ATOM 1277 C CA . ASN B 1 45 ? -12.328 7.418 7.004 1 88.56 45 ASN B CA 1
ATOM 1278 C C . ASN B 1 45 ? -13.555 7.844 6.199 1 88.56 45 ASN B C 1
ATOM 1280 O O . ASN B 1 45 ? -14.539 7.109 6.137 1 88.56 45 ASN B O 1
ATOM 1284 N N . THR B 1 46 ? -13.516 9.031 5.68 1 86.88 46 THR B N 1
ATOM 1285 C CA . THR B 1 46 ? -14.656 9.539 4.918 1 86.88 46 THR B CA 1
ATOM 1286 C C . THR B 1 46 ? -14.594 9.055 3.473 1 86.88 46 THR B C 1
ATOM 1288 O O . THR B 1 46 ? -15.445 9.43 2.656 1 86.88 46 THR B O 1
ATOM 1291 N N . GLY B 1 47 ? -13.766 8.125 3.111 1 89.94 47 GLY B N 1
ATOM 1292 C CA . GLY B 1 47 ? -13.57 7.73 1.727 1 89.94 47 GLY B CA 1
ATOM 1293 C C . GLY B 1 47 ? -12.727 8.719 0.94 1 89.94 47 GLY B C 1
ATOM 1294 O O . GLY B 1 47 ? -12.594 9.875 1.33 1 89.94 47 GLY B O 1
ATOM 1295 N N . CYS B 1 48 ? -12.242 8.234 -0.182 1 94.19 48 CYS B N 1
ATOM 1296 C CA . CYS B 1 48 ? -11.273 9.062 -0.901 1 94.19 48 CYS B CA 1
ATOM 1297 C C . CYS B 1 48 ? -11.969 9.93 -1.942 1 94.19 48 CYS B C 1
ATOM 1299 O O . CYS B 1 48 ? -11.328 10.75 -2.604 1 94.19 48 CYS B O 1
ATOM 1301 N N . SER B 1 49 ? -13.25 9.797 -2.055 1 92.25 49 SER B N 1
ATOM 1302 C CA . SER B 1 49 ? -14.016 10.711 -2.885 1 92.25 49 SER B CA 1
ATOM 1303 C C . SER B 1 49 ? -14.195 12.062 -2.197 1 92.25 49 SER B C 1
ATOM 1305 O O . SER B 1 49 ? -14.516 13.062 -2.848 1 92.25 49 SER B O 1
ATOM 1307 N N . SER B 1 50 ? -14.078 12.117 -0.853 1 92.06 50 SER B N 1
ATOM 1308 C CA . SER B 1 50 ? -14.172 13.328 -0.054 1 92.06 50 SER B CA 1
ATOM 1309 C C . SER B 1 50 ? -12.992 13.461 0.903 1 92.06 50 SER B C 1
ATOM 1311 O O . SER B 1 50 ? -13.172 13.406 2.123 1 92.06 50 SER B O 1
ATOM 1313 N N . PRO B 1 51 ? -11.93 13.789 0.351 1 94.38 51 PRO B N 1
ATOM 1314 C CA . PRO B 1 51 ? -10.75 13.875 1.212 1 94.38 51 PRO B CA 1
ATOM 1315 C C . PRO B 1 51 ? -10.789 15.078 2.152 1 94.38 51 PRO B C 1
ATOM 1317 O O . PRO B 1 51 ? -11.477 16.062 1.87 1 94.38 51 PRO B O 1
ATOM 1320 N N . GLU B 1 52 ? -10.109 14.977 3.193 1 94.88 52 GLU B N 1
ATOM 1321 C CA . GLU B 1 52 ? -9.945 16.062 4.164 1 94.88 52 GLU B CA 1
ATOM 1322 C C . GLU B 1 52 ? -8.547 16.656 4.09 1 94.88 52 GLU B C 1
ATOM 1324 O O . GLU B 1 52 ? -7.57 15.945 3.83 1 94.88 52 GLU B O 1
ATOM 1329 N N . VAL B 1 53 ? -8.508 17.922 4.332 1 94.56 53 VAL B N 1
ATOM 1330 C CA . VAL B 1 53 ? -7.203 18.562 4.418 1 94.56 53 VAL B CA 1
ATOM 1331 C C . VAL B 1 53 ? -6.656 18.422 5.84 1 94.56 53 VAL B C 1
ATOM 1333 O O . VAL B 1 53 ? -7.32 18.797 6.809 1 94.56 53 VAL B O 1
ATOM 1336 N N . VAL B 1 54 ? -5.484 17.906 5.938 1 95.5 54 VAL B N 1
ATOM 1337 C CA . VAL B 1 54 ? -4.871 17.688 7.246 1 95.5 54 VAL B CA 1
ATOM 1338 C C . VAL B 1 54 ? -3.508 18.375 7.301 1 95.5 54 VAL B C 1
ATOM 1340 O O . VAL B 1 54 ? -2.76 18.359 6.316 1 95.5 54 VAL B O 1
ATOM 1343 N N . THR B 1 55 ? -3.248 19 8.406 1 95.31 55 THR B N 1
ATOM 1344 C CA . THR B 1 55 ? -1.896 19.469 8.688 1 95.31 55 THR B CA 1
ATOM 1345 C C . THR B 1 55 ? -1.053 18.344 9.297 1 95.31 55 THR B C 1
ATOM 1347 O O . THR B 1 55 ? -1.381 17.828 10.359 1 95.31 55 THR B O 1
ATOM 1350 N N . CYS B 1 56 ? 0.045 18 8.648 1 95.19 56 CYS B N 1
ATOM 1351 C CA . CYS B 1 56 ? 0.868 16.875 9.07 1 95.19 56 CYS B CA 1
ATOM 1352 C C . CYS B 1 56 ? 1.572 17.172 10.383 1 95.19 56 CYS B C 1
ATOM 1354 O O . CYS B 1 56 ? 2.086 18.281 10.578 1 95.19 56 CYS B O 1
ATOM 1356 N N . PRO B 1 57 ? 1.508 16.234 11.32 1 93.75 57 PRO B N 1
ATOM 1357 C CA . PRO B 1 57 ? 2.34 16.406 12.508 1 93.75 57 PRO B CA 1
ATOM 1358 C C . PRO B 1 57 ? 3.822 16.578 12.18 1 93.75 57 PRO B C 1
ATOM 1360 O O . PRO B 1 57 ? 4.234 16.328 11.047 1 93.75 57 PRO B O 1
ATOM 1363 N N . HIS B 1 58 ? 4.535 16.984 13.086 1 91.19 58 HIS B N 1
ATOM 1364 C CA . HIS B 1 58 ? 5.941 17.312 12.867 1 91.19 58 HIS B CA 1
ATOM 1365 C C . HIS B 1 58 ? 6.738 16.078 12.461 1 91.19 58 HIS B C 1
ATOM 1367 O O . HIS B 1 58 ? 7.594 16.156 11.578 1 91.19 58 HIS B O 1
ATOM 1373 N N . SER B 1 59 ? 6.488 14.938 13.109 1 90.25 59 SER B N 1
ATOM 1374 C CA . SER B 1 59 ? 7.281 13.742 12.844 1 90.25 59 SER B CA 1
ATOM 1375 C C . SER B 1 59 ? 6.453 12.477 13.023 1 90.25 59 SER B C 1
ATOM 1377 O O . SER B 1 59 ? 5.34 12.523 13.539 1 90.25 59 SER B O 1
ATOM 1379 N N . HIS B 1 60 ? 6.98 11.422 12.469 1 89.38 60 HIS B N 1
ATOM 1380 C CA . HIS B 1 60 ? 6.445 10.07 12.594 1 89.38 60 HIS B CA 1
ATOM 1381 C C . HIS B 1 60 ? 7.559 9.055 12.844 1 89.38 60 HIS B C 1
ATOM 1383 O O . HIS B 1 60 ? 8.461 8.906 12.023 1 89.38 60 HIS B O 1
ATOM 1389 N N . GLN B 1 61 ? 7.449 8.391 13.984 1 88 61 GLN B N 1
ATOM 1390 C CA . GLN B 1 61 ? 8.414 7.367 14.367 1 88 61 GLN B CA 1
ATOM 1391 C C . GLN B 1 61 ? 9.844 7.863 14.172 1 88 61 GLN B C 1
ATOM 1393 O O . GLN B 1 61 ? 10.688 7.156 13.617 1 88 61 GLN B O 1
ATOM 1398 N N . GLY B 1 62 ? 10.117 9.164 14.5 1 89 62 GLY B N 1
ATOM 1399 C CA . GLY B 1 62 ? 11.461 9.711 14.508 1 89 62 GLY B CA 1
ATOM 1400 C C . GLY B 1 62 ? 11.852 10.352 13.188 1 89 62 GLY B C 1
ATOM 1401 O O . GLY B 1 62 ? 12.945 10.898 13.055 1 89 62 GLY B O 1
ATOM 1402 N N . PHE B 1 63 ? 10.961 10.281 12.172 1 90.81 63 PHE B N 1
ATOM 1403 C CA . PHE B 1 63 ? 11.258 10.867 10.875 1 90.81 63 PHE B CA 1
ATOM 1404 C C . PHE B 1 63 ? 10.336 12.055 10.594 1 90.81 63 PHE B C 1
ATOM 1406 O O . PHE B 1 63 ? 9.148 12.023 10.922 1 90.81 63 PHE B O 1
ATOM 1413 N N . LYS B 1 64 ? 10.773 13.055 9.984 1 91.56 64 LYS B N 1
ATOM 1414 C CA . LYS B 1 64 ? 10 14.266 9.711 1 91.56 64 LYS B CA 1
ATOM 1415 C C . LYS B 1 64 ? 8.992 14.039 8.594 1 91.56 64 LYS B C 1
ATOM 1417 O O . LYS B 1 64 ? 9.305 13.391 7.59 1 91.56 64 LYS B O 1
ATOM 1422 N N . HIS B 1 65 ? 7.852 14.547 8.805 1 93.62 65 HIS B N 1
ATOM 1423 C CA . HIS B 1 65 ? 6.852 14.586 7.75 1 93.62 65 HIS B CA 1
ATOM 1424 C C . HIS B 1 65 ? 7.148 15.695 6.75 1 93.62 65 HIS B C 1
ATOM 1426 O O . HIS B 1 65 ? 6.883 16.875 7.02 1 93.62 65 HIS B O 1
ATOM 1432 N N . ARG B 1 66 ? 7.633 15.258 5.543 1 94.69 66 ARG B N 1
ATOM 1433 C CA . ARG B 1 66 ? 8.031 16.25 4.555 1 94.69 66 ARG B CA 1
ATOM 1434 C C . ARG B 1 66 ? 7.352 16 3.215 1 94.69 66 ARG B C 1
ATOM 1436 O O . ARG B 1 66 ? 7.605 16.719 2.24 1 94.69 66 ARG B O 1
ATOM 1443 N N . PHE B 1 67 ? 6.488 15.039 3.207 1 96.38 67 PHE B N 1
ATOM 1444 C CA . PHE B 1 67 ? 5.898 14.648 1.931 1 96.38 67 PHE B CA 1
ATOM 1445 C C . PHE B 1 67 ? 4.41 14.375 2.086 1 96.38 67 PHE B C 1
ATOM 1447 O O . PHE B 1 67 ? 3.938 14.078 3.184 1 96.38 67 PHE B O 1
ATOM 1454 N N . CYS B 1 68 ? 3.729 14.555 0.953 1 97.56 68 CYS B N 1
ATOM 1455 C CA . CYS B 1 68 ? 2.396 13.992 0.776 1 97.56 68 CYS B CA 1
ATOM 1456 C C . CYS B 1 68 ? 2.443 12.734 -0.087 1 97.56 68 CYS B C 1
ATOM 1458 O O . CYS B 1 68 ? 3.293 12.617 -0.971 1 97.56 68 CYS B O 1
ATOM 1460 N N . ILE B 1 69 ? 1.537 11.891 0.232 1 96.31 69 ILE B N 1
ATOM 1461 C CA . ILE B 1 69 ? 1.569 10.609 -0.46 1 96.31 69 ILE B CA 1
ATOM 1462 C C . ILE B 1 69 ? 0.169 10.258 -0.954 1 96.31 69 ILE B C 1
ATOM 1464 O O . ILE B 1 69 ? -0.827 10.594 -0.31 1 96.31 69 ILE B O 1
ATOM 1468 N N . LYS B 1 70 ? 0.136 9.664 -2.1 1 95.94 70 LYS B N 1
ATOM 1469 C CA . LYS B 1 70 ? -1.067 9.023 -2.625 1 95.94 70 LYS B CA 1
ATOM 1470 C C . LYS B 1 70 ? -0.778 7.602 -3.084 1 95.94 70 LYS B C 1
ATOM 1472 O O . LYS B 1 70 ? 0.255 7.34 -3.705 1 95.94 70 LYS B O 1
ATOM 1477 N N . MET B 1 71 ? -1.65 6.734 -2.738 1 95.81 71 MET B N 1
ATOM 1478 C CA . MET B 1 71 ? -1.546 5.34 -3.15 1 95.81 71 MET B CA 1
ATOM 1479 C C . MET B 1 71 ? -2.799 4.898 -3.898 1 95.81 71 MET B C 1
ATOM 1481 O O . MET B 1 71 ? -3.916 5.066 -3.402 1 95.81 71 MET B O 1
ATOM 1485 N N . GLU B 1 72 ? -2.545 4.383 -5.07 1 94.94 72 GLU B N 1
ATOM 1486 C CA . GLU B 1 72 ? -3.646 4 -5.945 1 94.94 72 GLU B CA 1
ATOM 1487 C C . GLU B 1 72 ? -3.529 2.539 -6.375 1 94.94 72 GLU B C 1
ATOM 1489 O O . GLU B 1 72 ? -2.428 1.985 -6.414 1 94.94 72 GLU B O 1
ATOM 1494 N N . SER B 1 73 ? -4.742 1.955 -6.684 1 95.5 73 SER B N 1
ATOM 1495 C CA . SER B 1 73 ? -4.73 0.612 -7.25 1 95.5 73 SER B CA 1
ATOM 1496 C C . SER B 1 73 ? -4.062 0.6 -8.625 1 95.5 73 SER B C 1
ATOM 1498 O O . SER B 1 73 ? -4.48 1.326 -9.531 1 95.5 73 SER B O 1
ATOM 1500 N N . ALA B 1 74 ? -3.094 -0.286 -8.711 1 94.38 74 ALA B N 1
ATOM 1501 C CA . ALA B 1 74 ? -2.381 -0.371 -9.984 1 94.38 74 ALA B CA 1
ATOM 1502 C C . ALA B 1 74 ? -3.283 -0.92 -11.086 1 94.38 74 ALA B C 1
ATOM 1504 O O . ALA B 1 74 ? -3.09 -0.618 -12.266 1 94.38 74 ALA B O 1
ATOM 1505 N N . VAL B 1 75 ? -4.309 -1.708 -10.648 1 93.81 75 VAL B N 1
ATOM 1506 C CA . VAL B 1 75 ? -5.152 -2.379 -11.633 1 93.81 75 VAL B CA 1
ATOM 1507 C C . VAL B 1 75 ? -6.395 -1.535 -11.906 1 93.81 75 VAL B C 1
ATOM 1509 O O . VAL B 1 75 ? -6.828 -1.417 -13.055 1 93.81 75 VAL B O 1
ATOM 1512 N N . LEU B 1 76 ? -6.93 -0.875 -10.906 1 91.56 76 LEU B N 1
ATOM 1513 C CA . LEU B 1 76 ? -8.195 -0.167 -11.039 1 91.56 76 LEU B CA 1
ATOM 1514 C C . LEU B 1 76 ? -7.969 1.329 -11.234 1 91.56 76 LEU B C 1
ATOM 1516 O O . LEU B 1 76 ? -8.859 2.047 -11.688 1 91.56 76 LEU B O 1
ATOM 1520 N N . GLY B 1 77 ? -6.867 1.851 -10.805 1 92.06 77 GLY B N 1
ATOM 1521 C CA . GLY B 1 77 ? -6.562 3.268 -10.914 1 92.06 77 GLY B CA 1
ATOM 1522 C C . GLY B 1 77 ? -7.293 4.117 -9.891 1 92.06 77 GLY B C 1
ATOM 1523 O O . GLY B 1 77 ? -7.359 5.34 -10.031 1 92.06 77 GLY B O 1
ATOM 1524 N N . VAL B 1 78 ? -7.871 3.482 -8.945 1 92.88 78 VAL B N 1
ATOM 1525 C CA . VAL B 1 78 ? -8.625 4.219 -7.934 1 92.88 78 VAL B CA 1
ATOM 1526 C C . VAL B 1 78 ? -7.715 4.543 -6.746 1 92.88 78 VAL B C 1
ATOM 1528 O O . VAL B 1 78 ? -6.828 3.758 -6.402 1 92.88 78 VAL B O 1
ATOM 1531 N N . LEU B 1 79 ? -8.016 5.652 -6.156 1 95.56 79 LEU B N 1
ATOM 1532 C CA . LEU B 1 79 ? -7.281 6.07 -4.965 1 95.56 79 LEU B CA 1
ATOM 1533 C C . LEU B 1 79 ? -7.652 5.203 -3.766 1 95.56 79 LEU B C 1
ATOM 1535 O O . LEU B 1 79 ? -8.836 5.016 -3.475 1 95.56 79 LEU B O 1
ATOM 1539 N N . LEU B 1 80 ? -6.633 4.688 -3.107 1 94.81 80 LEU B N 1
ATOM 1540 C CA . LEU B 1 80 ? -6.871 3.828 -1.952 1 94.81 80 LEU B CA 1
ATOM 1541 C C . LEU B 1 80 ? -6.688 4.605 -0.652 1 94.81 80 LEU B C 1
ATOM 1543 O O . LEU B 1 80 ? -7.527 4.523 0.247 1 94.81 80 LEU B O 1
ATOM 1547 N N . THR B 1 81 ? -5.582 5.254 -0.556 1 96.38 81 THR B N 1
ATOM 1548 C CA . THR B 1 81 ? -5.27 6.07 0.613 1 96.38 81 THR B CA 1
ATOM 1549 C C . THR B 1 81 ? -4.398 7.262 0.224 1 96.38 81 THR B C 1
ATOM 1551 O O . THR B 1 81 ? -3.742 7.242 -0.818 1 96.38 81 THR B O 1
ATOM 1554 N N . SER B 1 82 ? -4.508 8.258 0.998 1 96.88 82 SER B N 1
ATOM 1555 C CA . SER B 1 82 ? -3.639 9.422 0.85 1 96.88 82 SER B CA 1
ATOM 1556 C C . SER B 1 82 ? -3.406 10.109 2.189 1 96.88 82 SER B C 1
ATOM 1558 O O . SER B 1 82 ? -4.215 9.984 3.109 1 96.88 82 SER B O 1
ATOM 1560 N N . GLY B 1 83 ? -2.215 10.781 2.287 1 96.62 83 GLY B N 1
ATOM 1561 C CA . GLY B 1 83 ? -1.925 11.438 3.551 1 96.62 83 GLY B CA 1
ATOM 1562 C C . GLY B 1 83 ? -0.488 11.914 3.658 1 96.62 83 GLY B C 1
ATOM 1563 O O . GLY B 1 83 ? 0.136 12.258 2.65 1 96.62 83 GLY B O 1
ATOM 1564 N N . CYS B 1 84 ? -0.056 12.039 4.906 1 96.44 84 CYS B N 1
ATOM 1565 C CA . CYS B 1 84 ? 1.288 12.508 5.23 1 96.44 84 CYS B CA 1
ATOM 1566 C C . CYS B 1 84 ? 2.303 11.375 5.098 1 96.44 84 CYS B C 1
ATOM 1568 O O . CYS B 1 84 ? 1.978 10.211 5.332 1 96.44 84 CYS B O 1
ATOM 1570 N N . ALA B 1 85 ? 3.516 11.758 4.711 1 96.06 85 ALA B N 1
ATOM 1571 C CA . ALA B 1 85 ? 4.531 10.727 4.527 1 96.06 85 ALA B CA 1
ATOM 1572 C C . ALA B 1 85 ? 5.918 11.25 4.895 1 96.06 85 ALA B C 1
ATOM 1574 O O . ALA B 1 85 ? 6.16 12.453 4.863 1 96.06 85 ALA B O 1
ATOM 1575 N N . THR B 1 86 ? 6.727 10.281 5.277 1 95 86 THR B N 1
ATOM 1576 C CA . THR B 1 86 ? 8.141 10.547 5.52 1 95 86 THR B CA 1
ATOM 1577 C C . THR B 1 86 ? 8.984 10.109 4.332 1 95 86 THR B C 1
ATOM 1579 O O . THR B 1 86 ? 8.469 9.516 3.383 1 95 86 THR B O 1
ATOM 1582 N N . SER B 1 87 ? 10.281 10.477 4.379 1 93.88 87 SER B N 1
ATOM 1583 C CA . SER B 1 87 ? 11.188 10.062 3.316 1 93.88 87 SER B CA 1
ATOM 1584 C C . SER B 1 87 ? 11.227 8.547 3.178 1 93.88 87 SER B C 1
ATOM 1586 O O . SER B 1 87 ? 11.336 8.023 2.068 1 93.88 87 SER B O 1
ATOM 1588 N N . ARG B 1 88 ? 11.039 7.777 4.246 1 92.19 88 ARG B N 1
ATOM 1589 C CA . ARG B 1 88 ? 11.062 6.32 4.238 1 92.19 88 ARG B CA 1
ATOM 1590 C C . ARG B 1 88 ? 9.898 5.758 3.432 1 92.19 88 ARG B C 1
ATOM 1592 O O . ARG B 1 88 ? 10.062 4.785 2.691 1 92.19 88 ARG B O 1
ATOM 1599 N N . HIS B 1 89 ? 8.773 6.387 3.598 1 93.81 89 HIS B N 1
ATOM 1600 C CA . HIS B 1 89 ? 7.594 5.961 2.852 1 93.81 89 HIS B CA 1
ATOM 1601 C C . HIS B 1 89 ? 7.789 6.16 1.352 1 93.81 89 HIS B C 1
ATOM 1603 O O . HIS B 1 89 ? 7.359 5.328 0.549 1 93.81 89 HIS B O 1
ATOM 1609 N N . CYS B 1 90 ? 8.453 7.25 1.039 1 93.56 90 CYS B N 1
ATOM 1610 C CA . CYS B 1 90 ? 8.586 7.645 -0.36 1 93.56 90 CYS B CA 1
ATOM 1611 C C . CYS B 1 90 ? 9.727 6.898 -1.033 1 93.56 90 CYS B C 1
ATOM 1613 O O . CYS B 1 90 ? 9.789 6.828 -2.262 1 93.56 90 CYS B O 1
ATOM 1615 N N . GLN B 1 91 ? 10.594 6.352 -0.28 1 88.88 91 GLN B N 1
ATOM 1616 C CA . GLN B 1 91 ? 11.75 5.641 -0.825 1 88.88 91 GLN B CA 1
ATOM 1617 C C . GLN B 1 91 ? 11.445 4.16 -1.019 1 88.88 91 GLN B C 1
ATOM 1619 O O . GLN B 1 91 ? 12.266 3.414 -1.558 1 88.88 91 GLN B O 1
ATOM 1624 N N . GLN B 1 92 ? 10.227 3.828 -0.691 1 82.12 92 GLN B N 1
ATOM 1625 C CA . GLN B 1 92 ? 9.852 2.424 -0.814 1 82.12 92 GLN B CA 1
ATOM 1626 C C . GLN B 1 92 ? 9.602 2.049 -2.271 1 82.12 92 GLN B C 1
ATOM 1628 O O . GLN B 1 92 ? 9.305 2.912 -3.1 1 82.12 92 GLN B O 1
ATOM 1633 N N . GLN B 1 93 ? 9.875 0.796 -2.527 1 77.44 93 GLN B N 1
ATOM 1634 C CA . GLN B 1 93 ? 9.539 0.257 -3.84 1 77.44 93 GLN B CA 1
ATOM 1635 C C . GLN B 1 93 ? 8.031 0.115 -4.012 1 77.44 93 GLN B C 1
ATOM 1637 O O . GLN B 1 93 ? 7.297 0.021 -3.025 1 77.44 93 GLN B O 1
ATOM 1642 N N . GLU B 1 94 ? 7.648 0.014 -5.219 1 84.06 94 GLU B N 1
ATOM 1643 C CA . GLU B 1 94 ? 6.246 -0.275 -5.508 1 84.06 94 GLU B CA 1
ATOM 1644 C C . GLU B 1 94 ? 5.824 -1.613 -4.906 1 84.06 94 GLU B C 1
ATOM 1646 O O . GLU B 1 94 ? 6.605 -2.566 -4.891 1 84.06 94 GLU B O 1
ATOM 1651 N N . LEU B 1 95 ? 4.625 -1.595 -4.406 1 93.62 95 LEU B N 1
ATOM 1652 C CA . LEU B 1 95 ? 4.043 -2.801 -3.826 1 93.62 95 LEU B CA 1
ATOM 1653 C C . LEU B 1 95 ? 3.115 -3.49 -4.82 1 93.62 95 LEU B C 1
ATOM 1655 O O . LEU B 1 95 ? 2.551 -2.838 -5.703 1 93.62 95 LEU B O 1
ATOM 1659 N N . PRO B 1 96 ? 3.043 -4.879 -4.758 1 93.81 96 PRO B N 1
ATOM 1660 C CA . PRO B 1 96 ? 2.139 -5.562 -5.688 1 93.81 96 PRO B CA 1
ATOM 1661 C C . PRO B 1 96 ? 0.728 -4.977 -5.672 1 93.81 96 PRO B C 1
ATOM 1663 O O . PRO B 1 96 ? 0.059 -4.996 -4.633 1 93.81 96 PRO B O 1
ATOM 1666 N N . GLY B 1 97 ? 0.346 -4.367 -6.801 1 95.69 97 GLY B N 1
ATOM 1667 C CA . GLY B 1 97 ? -1.016 -3.889 -6.98 1 95.69 97 GLY B CA 1
ATOM 1668 C C . GLY B 1 97 ? -1.21 -2.459 -6.516 1 95.69 97 GLY B C 1
ATOM 1669 O O . GLY B 1 97 ? -2.314 -1.916 -6.602 1 95.69 97 GLY B O 1
ATOM 1670 N N . ILE B 1 98 ? -0.108 -1.854 -5.973 1 95.38 98 ILE B N 1
ATOM 1671 C CA . ILE B 1 98 ? -0.247 -0.501 -5.441 1 95.38 98 ILE B CA 1
ATOM 1672 C C . ILE B 1 98 ? 0.826 0.402 -6.047 1 95.38 98 ILE B C 1
ATOM 1674 O O . ILE B 1 98 ? 2.008 0.054 -6.051 1 95.38 98 ILE B O 1
ATOM 1678 N N . ARG B 1 99 ? 0.351 1.562 -6.52 1 94.25 99 ARG B N 1
ATOM 1679 C CA . ARG B 1 99 ? 1.249 2.611 -6.996 1 94.25 99 ARG B CA 1
ATOM 1680 C C . ARG B 1 99 ? 1.388 3.721 -5.957 1 94.25 99 ARG B C 1
ATOM 1682 O O . ARG B 1 99 ? 0.391 4.188 -5.402 1 94.25 99 ARG B O 1
ATOM 1689 N N . ILE B 1 100 ? 2.609 4.094 -5.762 1 94.69 100 ILE B N 1
ATOM 1690 C CA . ILE B 1 100 ? 2.895 5.094 -4.738 1 94.69 100 ILE B CA 1
ATOM 1691 C C . ILE B 1 100 ? 3.379 6.383 -5.391 1 94.69 100 ILE B C 1
ATOM 1693 O O . ILE B 1 100 ? 4.281 6.359 -6.23 1 94.69 100 ILE B O 1
ATOM 1697 N N . HIS B 1 101 ? 2.781 7.543 -5.086 1 95.56 101 HIS B N 1
ATOM 1698 C CA . HIS B 1 101 ? 3.172 8.867 -5.559 1 95.56 101 HIS B CA 1
ATOM 1699 C C . HIS B 1 101 ? 3.436 9.812 -4.391 1 95.56 101 HIS B C 1
ATOM 1701 O O . HIS B 1 101 ? 2.582 9.977 -3.516 1 95.56 101 HIS B O 1
ATOM 1707 N N . CYS B 1 102 ? 4.637 10.367 -4.402 1 96.56 102 CYS B N 1
ATO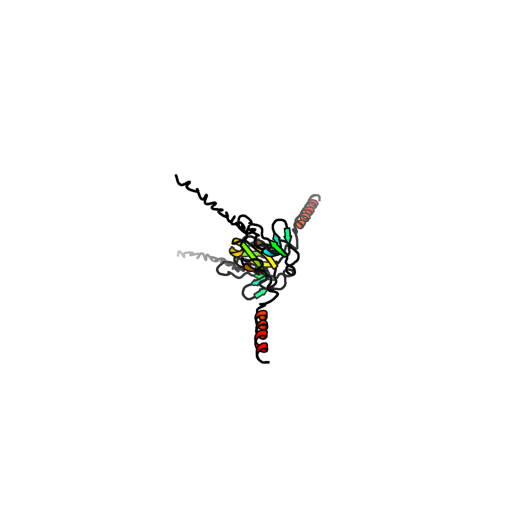M 1708 C CA . CYS B 1 102 ? 4.988 11.32 -3.354 1 96.56 102 CYS B CA 1
ATOM 1709 C C . CYS B 1 102 ? 5.258 12.703 -3.938 1 96.56 102 CYS B C 1
ATOM 1711 O O . CYS B 1 102 ? 5.672 12.82 -5.094 1 96.56 102 CYS B O 1
ATOM 1713 N N . CYS B 1 103 ? 4.926 13.781 -3.158 1 96.75 103 CYS B N 1
ATOM 1714 C CA . CYS B 1 103 ? 5.223 15.172 -3.475 1 96.75 103 CYS B CA 1
ATOM 1715 C C . CYS B 1 103 ? 5.465 15.977 -2.205 1 96.75 103 CYS B C 1
ATOM 1717 O O . CYS B 1 103 ? 5.277 15.469 -1.097 1 96.75 103 CYS B O 1
ATOM 1719 N N . ASN B 1 104 ? 6.012 17.234 -2.297 1 95.81 104 ASN B N 1
ATOM 1720 C CA . ASN B 1 104 ? 6.512 17.859 -1.075 1 95.81 104 ASN B CA 1
ATOM 1721 C C . ASN B 1 104 ? 6.043 19.312 -0.948 1 95.81 104 ASN B C 1
ATOM 1723 O O . ASN B 1 104 ? 6.695 20.125 -0.288 1 95.81 104 ASN B O 1
ATOM 1727 N N . ARG B 1 105 ? 4.891 19.734 -1.561 1 96.25 105 ARG B N 1
ATOM 1728 C CA . ARG B 1 105 ? 4.273 21.047 -1.394 1 96.25 105 ARG B CA 1
ATOM 1729 C C . ARG B 1 105 ? 2.861 20.922 -0.829 1 96.25 105 ARG B C 1
ATOM 1731 O O . ARG B 1 105 ? 2.275 19.828 -0.852 1 96.25 105 ARG B O 1
ATOM 1738 N N . ASP B 1 106 ? 2.396 22.031 -0.35 1 95.56 106 ASP B N 1
ATOM 1739 C CA . ASP B 1 106 ? 1.055 22.031 0.223 1 95.56 106 ASP B CA 1
ATOM 1740 C C . ASP B 1 106 ? 0.026 21.547 -0.796 1 95.56 106 ASP B C 1
ATOM 1742 O O . ASP B 1 106 ? -0.034 22.047 -1.917 1 95.56 106 ASP B O 1
ATOM 1746 N N . LEU B 1 107 ? -0.757 20.453 -0.383 1 96.75 107 LEU B N 1
ATOM 1747 C CA . LEU B 1 107 ? -1.94 19.953 -1.083 1 96.75 107 LEU B CA 1
ATOM 1748 C C . LEU B 1 107 ? -1.579 19.453 -2.479 1 96.75 107 LEU B C 1
ATOM 1750 O O . LEU B 1 107 ? -2.41 19.5 -3.389 1 96.75 107 LEU B O 1
ATOM 1754 N N . CYS B 1 108 ? -0.315 19.016 -2.615 1 95.94 108 CYS B N 1
ATOM 1755 C CA . CYS B 1 108 ? 0.159 18.594 -3.928 1 95.94 108 CYS B CA 1
ATOM 1756 C C . CYS B 1 108 ? -0.398 17.219 -4.289 1 95.94 108 CYS B C 1
ATOM 1758 O O . CYS B 1 108 ? -0.348 16.812 -5.449 1 95.94 108 CYS B O 1
ATOM 1760 N N . ASN B 1 109 ? -0.939 16.422 -3.375 1 96.06 109 ASN B N 1
ATOM 1761 C CA . ASN B 1 109 ? -1.418 15.062 -3.656 1 96.06 109 ASN B CA 1
ATOM 1762 C C . ASN B 1 109 ? -2.906 15.055 -3.996 1 96.06 109 ASN B C 1
ATOM 1764 O O . ASN B 1 109 ? -3.594 14.062 -3.764 1 96.06 109 ASN B O 1
ATOM 1768 N N . GLY B 1 110 ? -3.471 16.156 -4.438 1 85.44 110 GLY B N 1
ATOM 1769 C CA . GLY B 1 110 ? -4.871 16.25 -4.816 1 85.44 110 GLY B CA 1
ATOM 1770 C C . GLY B 1 110 ? -5.238 15.367 -5.988 1 85.44 110 GLY B C 1
ATOM 1771 O O . GLY B 1 110 ? -4.387 15.031 -6.816 1 85.44 110 GLY B O 1
ATOM 1772 N N . SER B 1 111 ? -6.168 14.297 -5.684 1 60.09 11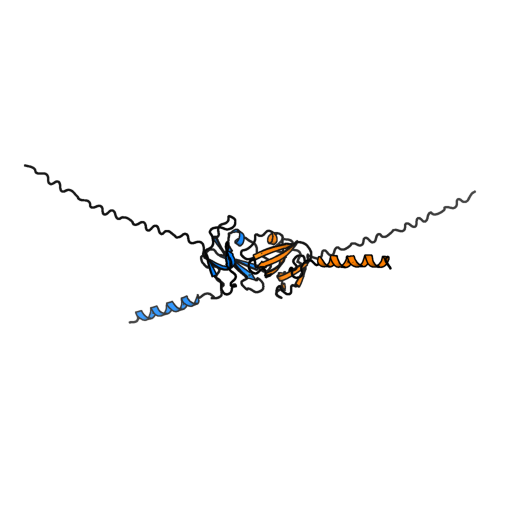1 SER B N 1
ATOM 1773 C CA . SER B 1 111 ? -6.629 13.445 -6.777 1 60.09 111 SER B CA 1
ATOM 1774 C C . SER B 1 111 ? -6.75 14.234 -8.078 1 60.09 111 SER B C 1
ATOM 1776 O O . SER B 1 111 ? -7.051 15.43 -8.062 1 60.09 111 SER B O 1
ATOM 1778 N N . PRO B 1 112 ? -6.129 13.828 -9.094 1 50.25 112 PRO B N 1
ATOM 1779 C CA . PRO B 1 112 ? -6.395 14.516 -10.367 1 50.25 112 PRO B CA 1
ATOM 1780 C C . PRO B 1 112 ? -7.883 14.727 -10.617 1 50.25 112 PRO B C 1
ATOM 1782 O O . PRO B 1 112 ? -8.539 13.875 -11.227 1 50.25 112 PRO B O 1
ATOM 1785 N N . ALA B 1 113 ? -8.766 14.664 -9.805 1 42.28 113 ALA B N 1
ATOM 1786 C CA . ALA B 1 113 ? -9.906 14.945 -10.672 1 42.28 113 ALA B CA 1
ATOM 1787 C C . ALA B 1 113 ? -9.531 15.961 -11.75 1 42.28 113 ALA B C 1
ATOM 1789 O O . ALA B 1 113 ? -9.836 15.766 -12.93 1 42.28 113 ALA B O 1
ATOM 1790 N N . CYS B 1 114 ? -9.789 17.375 -11.406 1 37.31 114 CYS B N 1
ATOM 1791 C CA . CYS B 1 114 ? -9.891 18.453 -12.383 1 37.31 114 CYS B CA 1
ATOM 1792 C C . CYS B 1 114 ? -8.57 18.641 -13.125 1 37.31 114 CYS B C 1
ATOM 1794 O O . CYS B 1 114 ? -7.535 18.891 -12.508 1 37.31 114 CYS B O 1
ATOM 1796 N N . SER B 1 115 ? -8.297 17.984 -14.234 1 33.97 115 SER B N 1
ATOM 1797 C CA . SER B 1 115 ? -7.367 18.312 -15.312 1 33.97 115 SER B CA 1
ATOM 1798 C C . SER B 1 115 ? -6.902 19.75 -15.234 1 33.97 115 SER B C 1
ATOM 1800 O O . SER B 1 115 ? -7.555 20.594 -14.602 1 33.97 115 SER B O 1
ATOM 1802 N N . SER B 1 116 ? -5.684 20.188 -15.859 1 34.69 116 SER B N 1
ATOM 1803 C CA . SER B 1 116 ? -4.98 21.422 -16.203 1 34.69 116 SER B CA 1
ATOM 1804 C C . SER B 1 116 ? -5.961 22.547 -16.516 1 34.69 116 SER B C 1
ATOM 1806 O O . SER B 1 116 ? -6.781 22.422 -17.438 1 34.69 116 SER B O 1
ATOM 1808 N N . CYS B 1 117 ? -6.41 23.281 -15.625 1 34.97 117 CYS B N 1
ATOM 1809 C CA . CYS B 1 117 ? -6.844 24.656 -15.852 1 34.97 117 CYS B CA 1
ATOM 1810 C C . CYS B 1 117 ? -5.934 25.359 -16.859 1 34.97 117 CYS B C 1
ATOM 1812 O O . CYS B 1 117 ? -5.137 26.219 -16.484 1 34.97 117 CYS B O 1
ATOM 1814 N N . SER B 1 118 ? -5.129 24.594 -17.484 1 35.5 118 SER B N 1
ATOM 1815 C CA . SER B 1 118 ? -4.406 25.312 -18.531 1 35.5 118 SER B CA 1
ATOM 1816 C C . SER B 1 118 ? -5.367 26.062 -19.453 1 35.5 118 SER B C 1
ATOM 1818 O O . SER B 1 118 ? -4.945 26.688 -20.422 1 35.5 118 SER B O 1
ATOM 1820 N N . ILE B 1 119 ? -6.641 25.562 -19.453 1 36.53 119 ILE B N 1
ATOM 1821 C CA . ILE B 1 119 ? -7.453 26.234 -20.469 1 36.53 119 ILE B CA 1
ATOM 1822 C C . ILE B 1 119 ? -7.715 27.672 -20.047 1 36.53 119 ILE B C 1
ATOM 1824 O O . ILE B 1 119 ? -8.344 28.438 -20.766 1 36.53 119 ILE B O 1
ATOM 1828 N N . CYS B 1 120 ? -7.441 27.938 -18.75 1 38.5 120 CYS B N 1
ATOM 1829 C CA . CYS B 1 120 ? -7.922 29.281 -18.438 1 38.5 120 CYS B CA 1
ATOM 1830 C C . CYS B 1 120 ? -7.055 30.344 -19.109 1 38.5 120 CYS B C 1
ATOM 1832 O O . CYS B 1 120 ? -7.324 31.531 -19 1 38.5 120 CYS B O 1
ATOM 1834 N N . TYR B 1 121 ? -5.809 29.875 -19.453 1 34.62 121 TYR B N 1
ATOM 1835 C CA . TYR B 1 121 ? -5.004 30.969 -19.984 1 34.62 121 TYR B CA 1
ATOM 1836 C C . TYR B 1 121 ? -5.605 31.531 -21.266 1 34.62 121 TYR B C 1
ATOM 1838 O O . TYR B 1 121 ? -5.203 32.594 -21.734 1 34.62 121 TYR B O 1
ATOM 1846 N N . LEU B 1 122 ? -6.398 30.672 -21.922 1 35.75 122 LEU B N 1
ATOM 1847 C CA . LEU B 1 122 ? -6.625 31.172 -23.266 1 35.75 122 LEU B CA 1
ATOM 1848 C C . LEU B 1 122 ? -7.512 32.406 -23.25 1 35.75 122 LEU B C 1
ATOM 1850 O O . LEU B 1 122 ? -7.453 33.219 -24.172 1 35.75 122 LEU B O 1
ATOM 1854 N N . LEU B 1 123 ? -8.461 32.406 -22.281 1 39.19 123 LEU B N 1
ATOM 1855 C CA . LEU B 1 123 ? -9.492 33.344 -22.703 1 39.19 123 LEU B CA 1
ATOM 1856 C C . LEU B 1 123 ? -9.062 34.781 -22.453 1 39.19 123 LEU B C 1
ATOM 1858 O O . LEU B 1 123 ? -9.797 35.719 -22.781 1 39.19 123 LEU B O 1
ATOM 1862 N N . ILE B 1 124 ? -8.047 34.969 -21.578 1 41.25 124 ILE B N 1
ATOM 1863 C CA . ILE B 1 124 ? -7.906 36.375 -21.203 1 41.25 124 ILE B CA 1
ATOM 1864 C C . ILE B 1 124 ? -7.379 37.156 -22.391 1 41.25 124 ILE B C 1
ATOM 1866 O O . ILE B 1 124 ? -7.258 38.406 -22.312 1 41.25 124 ILE B O 1
ATOM 1870 N N . LEU B 1 125 ? -6.953 36.438 -23.438 1 40.41 125 LEU B N 1
ATOM 1871 C CA . LEU B 1 125 ? -6.242 37.312 -24.391 1 40.41 125 LEU B CA 1
ATOM 1872 C C . LEU B 1 125 ? -7.203 38.25 -25.078 1 40.41 125 LEU B C 1
ATOM 1874 O O . LEU B 1 125 ? -6.777 39.125 -25.859 1 40.41 125 LEU B O 1
ATOM 1878 N N . GLY B 1 126 ? -8.469 37.844 -25.125 1 40.47 126 GLY B N 1
ATOM 1879 C CA . GLY B 1 126 ? -9.148 38.5 -26.219 1 40.47 126 GLY B CA 1
ATOM 1880 C C . GLY B 1 126 ? -9.508 39.938 -25.922 1 40.47 126 GLY B C 1
ATOM 1881 O O . GLY B 1 126 ? -10.195 40.594 -26.703 1 40.47 126 GLY B O 1
ATOM 1882 N N . THR B 1 127 ? -9.352 40.344 -24.641 1 44 127 THR B N 1
ATOM 1883 C CA . THR B 1 127 ? -9.984 41.656 -24.406 1 44 127 THR B CA 1
ATOM 1884 C C . THR B 1 127 ? -9.273 42.75 -25.188 1 44 127 THR B C 1
ATOM 1886 O O . THR B 1 127 ? -9.742 43.875 -25.219 1 44 127 THR B O 1
ATOM 1889 N N . LEU B 1 128 ? -7.996 42.531 -25.469 1 41.41 128 LEU B N 1
ATOM 1890 C CA . LEU B 1 128 ? -7.262 43.781 -25.688 1 41.41 128 LEU B CA 1
ATOM 1891 C C . LEU B 1 128 ? -7.719 44.438 -26.984 1 41.41 128 LEU B C 1
ATOM 1893 O O . LEU B 1 128 ? -7.535 45.656 -27.156 1 41.41 128 LEU B O 1
ATOM 1897 N N . LEU B 1 129 ? -8.031 43.594 -27.953 1 40.5 129 LEU B N 1
ATOM 1898 C CA . LEU B 1 129 ? -7.824 44.25 -29.25 1 40.5 129 LEU B CA 1
ATOM 1899 C C . LEU B 1 129 ? -8.945 45.219 -29.547 1 40.5 129 LEU B C 1
ATOM 1901 O O . LEU B 1 129 ? -8.828 46.062 -30.453 1 40.5 129 LEU B O 1
ATOM 1905 N N . LEU B 1 130 ? -10.117 44.906 -29.016 1 43.38 130 LEU B N 1
ATOM 1906 C CA . LEU B 1 130 ? -11.164 45.531 -29.797 1 43.38 130 LEU B CA 1
ATOM 1907 C C . LEU B 1 130 ? -11.25 47.031 -29.469 1 43.38 130 LEU B C 1
ATOM 1909 O O . LEU B 1 130 ? -12.125 47.719 -29.984 1 43.38 130 LEU B O 1
ATOM 1913 N N . THR B 1 131 ? -10.578 47.469 -28.422 1 43.88 131 THR B N 1
ATOM 1914 C CA . THR B 1 131 ? -10.93 48.875 -28.156 1 43.88 131 THR B CA 1
ATOM 1915 C C . THR B 1 131 ? -10.43 49.781 -29.266 1 43.88 131 THR B C 1
ATOM 1917 O O . THR B 1 131 ? -10.812 50.969 -29.344 1 43.88 131 THR B O 1
ATOM 1920 N N . PHE B 1 132 ? -9.305 49.438 -29.922 1 44.5 132 PHE B N 1
ATOM 1921 C CA . PHE B 1 132 ? -8.711 50.562 -30.609 1 44.5 132 PHE B CA 1
ATOM 1922 C C . PHE B 1 132 ? -9.445 50.875 -31.906 1 44.5 132 PHE B C 1
ATOM 1924 O O . PHE B 1 132 ? -9.156 51.844 -32.594 1 44.5 132 PHE B O 1
ATOM 1931 N N . LEU B 1 133 ? -10.148 49.875 -32.5 1 42.72 133 LEU B N 1
ATOM 1932 C CA . LEU B 1 133 ? -10.531 50.281 -33.844 1 42.72 133 LEU B CA 1
ATOM 1933 C C . LEU B 1 133 ? -11.664 51.312 -33.812 1 42.72 133 LEU B C 1
ATOM 1935 O O . LEU B 1 133 ? -11.781 52.156 -34.688 1 42.72 133 LEU B O 1
ATOM 1939 N N . LEU B 1 134 ? -12.656 51.156 -32.969 1 32.97 134 LEU B N 1
ATOM 1940 C CA . LEU B 1 134 ? -13.75 52.062 -33.344 1 32.97 134 LEU B CA 1
ATOM 1941 C C . LEU B 1 134 ? -13.516 53.469 -32.844 1 32.97 134 LEU B C 1
ATOM 1943 O O . LEU B 1 134 ? -13.047 53.656 -31.734 1 32.97 134 LEU B O 1
#

InterPro domains:
  IPR045860 Snake toxin-like superfamily [G3DSA:2.10.60.10] (27-111)
  IPR045860 Snake toxin-like superfamily [SSF57302] (28-111)

Secondary structure (DSSP, 8-state):
------------------------------EEEEBSEEETTEEE-S-TTS-EEEEPPSEETTEE--EEEEEEETTT--EEEEEEE-HHHHTSPPBTTEEEEEE-STTTT--TTS----GGGGGGGGGGGGGG--/------------------------------EEEEBSEEETTEEE-S-TTS-EEEEPPSEETT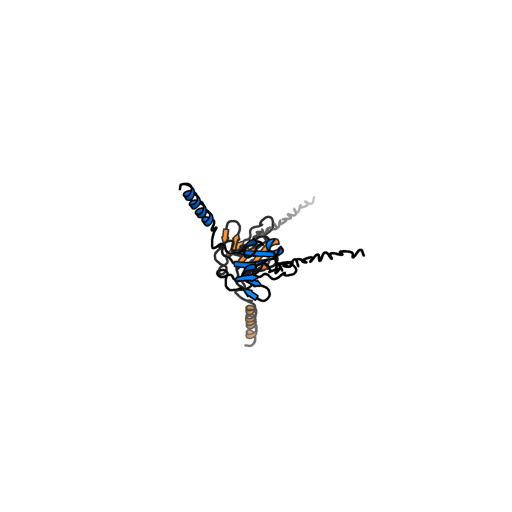EE--EEEEEEETTT--EEEEEEE-HHHHTSPPBTTEEEEEE-STTTT--S-S--TTGGGTGGGGGSGGGTT-

Nearest PDB structures (foldseek):
  7uls-assembly1_A  TM=7.283E-01  e=1.878E-02  Dendraspis polylepis polylepis
  3neq-assembly3_A-2  TM=7.601E-01  e=3.261E-02  Dendroaspis angusticeps
  7ulg-assembly1_A  TM=6.323E-01  e=2.257E-02  Naja kaouthia
  2h7z-assembly1_A  TM=6.261E-01  e=9.836E-02  Boiga irregularis
  4gh7-assembly1_B  TM=3.007E-01  e=2.538E+00  Homo sapiens

Solvent-accessible surface area (backbone atoms only — not comparable to full-atom values): 16404 Å² total; per-residue (Å²): 138,78,84,78,80,80,77,79,80,78,75,76,72,76,76,73,74,73,76,72,76,72,72,69,70,71,81,68,52,54,34,20,37,28,11,25,21,65,56,91,92,44,73,39,74,71,38,67,90,54,55,41,82,41,70,35,60,72,57,53,99,91,37,52,44,60,29,21,28,34,33,26,32,62,70,77,67,42,72,63,23,23,21,63,24,31,69,69,62,63,68,50,75,76,45,74,22,36,39,76,47,70,43,70,52,73,49,61,49,54,73,71,72,82,66,81,74,62,67,65,68,64,68,68,68,66,71,67,67,65,68,70,78,110,138,84,81,80,80,81,79,78,81,78,76,76,71,76,75,73,75,74,75,72,74,72,71,71,70,70,83,68,52,54,34,20,35,27,11,26,21,64,56,90,93,45,73,40,72,70,38,67,91,54,55,41,83,39,68,35,59,72,58,54,98,91,37,53,44,61,29,21,28,33,31,26,31,61,71,76,68,43,74,64,25,21,22,63,25,33,69,69,62,63,68,51,76,75,44,72,23,36,39,76,47,70,42,71,52,73,49,62,48,55,72,74,71,82,69,79,75,61,64,63,66,62,66,69,62,65,70,68,64,68,66,74,75,114

Sequence (268 aa):
MAGLGVTGFAAGGTLRLLTGSFLLATTSGLQCYSCNVIVGSRSVNTGCSSPEVVTCPHSHQGFKHRFCIKMESAVLGVLLTSGCATSRHCQQQELPGIRIHCCNRDLCNGSPACSSCSICYLLILGTLLLTFLLMAGLGVTGFAAGGTLRLLTGSFLLATTSGLQCYSCNVIVGSRSVNTGCSSPEVVTCPHSHQGFKHRFCIKMESAVLGVLLTSGCATSRHCQQQELPGIRIHCCNRDLCNGSPACSSCSICYLLILGTLLLTFLL

pLDDT: mean 73.71, std 25.04, range [29.33, 97.62]

Radius of gyration: 37.36 Å; Cα contacts (8 Å, |Δi|>4): 450; chains: 2; bounding box: 57×183×64 Å

Foldseek 3Di:
DPPDPPPPPPPPPPPPPPPPPPPPPVVFAAKEWWEQDDQPPDGHHPDPVDTDIDRHDQDDPPFGFFKKKWKAFPVPRHTDTIDTDGPVVVPDDDDVRIDMDIDGHHHPPPDPPPPPPVVVVPPPPPPPPPPPPD/DDDPDPPPPPPPPPPPPPPPPPPPPVVFAAKEWWEQDDAPPDGHHPDPVDTDIDRHDQDDPPFGFFKKKWKAFPVPRHTDTIDTDGPVVVPDDDDVRIDMDIDGHHHPPPDPPPPPPVVVVPPVPPPPPPPPPD